Protein AF-A0A398CMF8-F1 (afdb_monomer_lite)

InterPro domains:
  IPR002491 ABC transporter periplasmic binding domain [PF01497] (120-293)
  IPR002491 ABC transporter periplasmic binding domain [PS50983] (119-311)
  IPR009057 Homedomain-like superfamily [SSF46689] (14-64)
  IPR009057 Homedomain-like superfamily [SSF46689] (66-117)
  IPR018060 AraC-like, DNA binding HTH domain [PF12833] (36-114)
  IPR018060 AraC-like, DNA binding HTH domain [PS01124] (17-115)
  IPR018060 AraC-like, DNA binding HTH domain [SM00342] (30-113)
  IPR018062 HTH domain AraC-type, conserved site [PS00041] (67-109)
  IPR020449 Transcription regulator HTH, AraC- type, HTH domain [PR00032] (82-97)
  IPR020449 Transcription regulator HTH, AraC- type, HTH domain [PR00032] (97-113)

Radius of gyration: 26.06 Å; chains: 1; bounding box: 59×46×77 Å

pLDDT: mean 82.71, std 15.29, range [27.66, 97.62]

Sequence (311 aa):
MSMTSRMGELARMEAIEEARVYIAEHYDEAITIDLLADKARLSPKYFGELFKKRFGQSAMDYITEVRIRHAKRYLRETDELLRDIARKVGYSDEFYFSRKFKKEVGFAPSAYLRNSKHRIAVLSPSSIGYLLALGIVPVAAPLDAKWTAYYYHSYASRIPFHLKPGDGDFSEDTETLLKSRPDIVVSHERPSDSGLPDALERSALPLFVPAEQDNWIGKLRRIASFLDKEERCEAWIGAYRHKADLARRDVERLTGKETFVALRLWGNTFHLYCNQGIRDVVYRDLGLNPAYSPPKPTSTTSRPTLLRSTG

Secondary structure (DSSP, 8-state):
--HHHHHHHHHHHHHHHHHHHHHHHHTTS---HHHHHHHTTS-HHHHHHHHHHHHSS-HHHHHHHHHHHHHHHHHHH----HHHHHHHTT-S-HHHHHHHHHHHHSS-HHHHHHHTT--EEESSHHHHHHHHHTT---SEEE--TTTSHHHHHHHTTT-SEEEPP-SS--TTTHHHHHHT--SEEEESS-GGGTT--HHHHHHSEEEE--SSSS-HHHHHHHHHHHTT-HHHHHHHHHHHHHHHHHHHHHHHHHHTT-EE--EEEETTEEEE---HHIIIIIIIIS-PEESS-PPP--S-S----------

Organism: NCBI:txid2315694

Structure (mmCIF, N/CA/C/O backbone):
data_AF-A0A398CMF8-F1
#
_entry.id   AF-A0A398CMF8-F1
#
loop_
_atom_site.group_PDB
_atom_site.id
_atom_site.type_symbol
_atom_site.label_atom_id
_atom_site.label_alt_id
_atom_site.label_comp_id
_atom_site.label_asym_id
_atom_site.label_entity_id
_atom_site.label_seq_id
_atom_site.pdbx_PDB_ins_code
_atom_site.Cartn_x
_atom_site.Cartn_y
_atom_site.Cartn_z
_atom_site.occupancy
_atom_site.B_iso_or_equiv
_atom_site.auth_seq_id
_atom_site.auth_comp_id
_atom_site.auth_asym_id
_atom_site.auth_atom_id
_atom_site.pdbx_PDB_model_num
ATOM 1 N N . MET A 1 1 ? -9.360 28.456 -37.921 1.00 55.59 1 MET A N 1
ATOM 2 C CA . MET A 1 1 ? -8.460 27.362 -38.364 1.00 55.59 1 MET A CA 1
ATOM 3 C C . MET A 1 1 ? -9.109 26.664 -39.550 1.00 55.59 1 MET A C 1
ATOM 5 O O . MET A 1 1 ? -10.287 26.349 -39.445 1.00 55.59 1 MET A O 1
ATOM 9 N N . SER A 1 2 ? -8.405 26.487 -40.676 1.00 69.69 2 SER A N 1
ATOM 10 C CA . SER A 1 2 ? -8.984 25.836 -41.866 1.00 69.69 2 SER A CA 1
ATOM 11 C C . SER A 1 2 ? -9.167 24.327 -41.645 1.00 69.69 2 SER A C 1
ATOM 13 O O . SER A 1 2 ? -8.449 23.717 -40.851 1.00 69.69 2 SER A O 1
ATOM 15 N N . MET A 1 3 ? -10.123 23.716 -42.348 1.00 70.31 3 MET A N 1
ATOM 16 C CA . MET A 1 3 ? -10.446 22.283 -42.251 1.00 70.31 3 MET A CA 1
ATOM 17 C C . MET A 1 3 ? -9.225 21.390 -42.549 1.00 70.31 3 MET A C 1
ATOM 19 O O . MET A 1 3 ? -8.987 20.404 -41.854 1.00 70.31 3 MET A O 1
ATOM 23 N N . THR A 1 4 ? -8.372 21.821 -43.482 1.00 70.50 4 THR A N 1
ATOM 24 C CA . THR A 1 4 ? -7.089 21.190 -43.831 1.00 70.50 4 THR A CA 1
ATOM 25 C C . THR A 1 4 ? -6.088 21.212 -42.671 1.00 70.50 4 THR A C 1
ATOM 27 O O . THR A 1 4 ? -5.391 20.228 -42.432 1.00 70.50 4 THR A O 1
ATOM 30 N N . SER A 1 5 ? -6.048 22.303 -41.895 1.00 76.12 5 SER A N 1
ATOM 31 C CA . SER A 1 5 ? -5.188 22.413 -40.707 1.00 76.12 5 SER A CA 1
ATOM 32 C C . SER A 1 5 ? -5.621 21.460 -39.592 1.00 76.12 5 SER A C 1
ATOM 34 O O . SER A 1 5 ? -4.769 20.930 -38.887 1.00 76.12 5 SER A O 1
ATOM 36 N N . ARG A 1 6 ? -6.932 21.238 -39.435 1.00 78.31 6 ARG A N 1
ATOM 37 C CA . ARG A 1 6 ? -7.484 20.349 -38.403 1.00 78.31 6 ARG A CA 1
ATOM 38 C C . ARG A 1 6 ? -7.258 18.874 -38.750 1.00 78.31 6 ARG A C 1
ATOM 40 O O . ARG A 1 6 ? -6.864 18.107 -37.881 1.00 78.31 6 ARG A O 1
ATOM 47 N N . MET A 1 7 ? -7.424 18.493 -40.019 1.00 77.88 7 MET A N 1
ATOM 48 C CA . MET A 1 7 ? -7.132 17.130 -40.492 1.00 77.88 7 MET A CA 1
ATOM 49 C C . MET A 1 7 ? -5.647 16.768 -40.355 1.00 77.88 7 MET A C 1
ATOM 51 O O . MET A 1 7 ? -5.323 15.667 -39.921 1.00 77.88 7 MET A O 1
ATOM 55 N N . GLY A 1 8 ? -4.744 17.706 -40.661 1.00 82.31 8 GLY A N 1
ATOM 56 C CA . GLY A 1 8 ? -3.306 17.496 -40.479 1.00 82.31 8 GLY A CA 1
ATOM 57 C C . GLY A 1 8 ? -2.886 17.348 -39.013 1.00 82.31 8 GLY A C 1
ATOM 58 O O . GLY A 1 8 ? -1.936 16.631 -38.721 1.00 82.31 8 GLY A O 1
ATOM 59 N N . GLU A 1 9 ? -3.586 17.999 -38.080 1.00 84.56 9 GLU A N 1
ATOM 60 C CA . GLU A 1 9 ? -3.330 17.858 -36.642 1.00 84.56 9 GLU A CA 1
ATOM 61 C C . GLU A 1 9 ? -3.834 16.513 -36.098 1.00 84.56 9 GLU A C 1
ATOM 63 O O . GLU A 1 9 ? -3.093 15.837 -35.388 1.00 84.56 9 GLU A O 1
ATOM 68 N N . LEU A 1 10 ? -5.035 16.079 -36.500 1.00 84.38 10 LEU A N 1
ATOM 69 C CA . LEU A 1 10 ? -5.582 14.763 -36.142 1.00 84.38 10 LEU A CA 1
ATOM 70 C C . LEU A 1 10 ? -4.687 13.610 -36.617 1.00 84.38 10 LEU A C 1
ATOM 72 O O . LEU A 1 10 ? -4.335 12.757 -35.808 1.00 84.38 10 LEU A O 1
ATOM 76 N N . ALA A 1 11 ? -4.245 13.628 -37.878 1.00 86.81 11 ALA A N 1
ATOM 77 C CA . ALA A 1 11 ? -3.369 12.585 -38.422 1.00 86.81 11 ALA A CA 1
ATOM 78 C C . ALA A 1 11 ? -2.033 12.479 -37.661 1.00 86.81 11 ALA A C 1
ATOM 80 O O . ALA A 1 11 ? -1.504 11.392 -37.446 1.00 86.81 11 ALA A O 1
ATOM 81 N N . ARG A 1 12 ? -1.487 13.612 -37.197 1.00 88.75 12 ARG A N 1
ATOM 82 C CA . ARG A 1 12 ? -0.266 13.626 -36.375 1.00 88.75 12 ARG A CA 1
ATOM 83 C C . ARG A 1 12 ? -0.510 13.066 -34.977 1.00 88.75 12 ARG A C 1
ATOM 85 O O . ARG A 1 12 ? 0.374 12.420 -34.429 1.00 88.75 12 ARG A O 1
ATOM 92 N N . MET A 1 13 ? -1.676 13.326 -34.386 1.00 89.69 13 MET A N 1
ATOM 93 C CA . MET A 1 13 ? -2.038 12.752 -33.087 1.00 89.69 13 MET A CA 1
ATOM 94 C C . MET A 1 13 ? -2.205 11.234 -33.172 1.00 89.69 13 MET A C 1
ATOM 96 O O . MET A 1 13 ? -1.742 10.534 -32.276 1.00 89.69 13 MET A O 1
ATOM 100 N N . GLU A 1 14 ? -2.809 10.741 -34.252 1.00 91.31 14 GLU A N 1
ATOM 101 C CA . GLU A 1 14 ? -2.962 9.310 -34.524 1.00 91.31 14 GLU A CA 1
ATOM 102 C C . GLU A 1 14 ? -1.599 8.623 -34.683 1.00 91.31 14 GLU A C 1
ATOM 104 O O . GLU A 1 14 ? -1.314 7.672 -33.962 1.00 91.31 14 GLU A O 1
ATOM 109 N N . ALA A 1 15 ? -0.687 9.196 -35.477 1.00 91.75 15 ALA A N 1
ATOM 110 C CA . ALA A 1 15 ? 0.676 8.679 -35.635 1.00 91.75 15 ALA A CA 1
ATOM 111 C C . ALA A 1 15 ? 1.467 8.598 -34.308 1.00 91.75 15 ALA A C 1
ATOM 113 O O . ALA A 1 15 ? 2.269 7.688 -34.093 1.00 91.75 15 ALA A O 1
ATOM 114 N N . ILE A 1 16 ? 1.248 9.544 -33.388 1.00 94.56 16 ILE A N 1
ATOM 115 C CA . ILE A 1 16 ? 1.868 9.527 -32.051 1.00 94.56 16 ILE A CA 1
ATOM 116 C C . ILE A 1 16 ? 1.262 8.437 -31.156 1.00 94.56 16 ILE A C 1
ATOM 118 O O . ILE A 1 16 ? 1.974 7.839 -30.346 1.00 94.56 16 ILE A O 1
ATOM 122 N N . GLU A 1 17 ? -0.033 8.163 -31.293 1.00 92.25 17 GLU A N 1
ATOM 123 C CA . GLU A 1 17 ? -0.699 7.075 -30.576 1.00 92.25 17 GLU A CA 1
ATOM 124 C C . GLU A 1 17 ? -0.260 5.705 -31.120 1.00 92.25 17 GLU A C 1
ATOM 126 O O . GLU A 1 17 ? 0.056 4.813 -30.334 1.00 92.25 17 GLU A O 1
ATOM 131 N N . GLU A 1 18 ? -0.122 5.560 -32.440 1.00 92.12 18 GLU A N 1
ATOM 132 C CA . GLU A 1 18 ? 0.453 4.371 -33.083 1.00 92.12 18 GLU A CA 1
ATOM 133 C C . GLU A 1 18 ? 1.888 4.111 -32.618 1.00 92.12 18 GLU A C 1
ATOM 135 O O . GLU A 1 18 ? 2.243 2.977 -32.303 1.00 92.12 18 GLU A O 1
ATOM 140 N N . ALA A 1 19 ? 2.709 5.158 -32.483 1.00 94.44 19 ALA A N 1
ATOM 141 C CA . ALA A 1 19 ? 4.050 5.022 -31.919 1.00 94.44 19 ALA A CA 1
ATOM 142 C C . ALA A 1 19 ? 4.016 4.488 -30.474 1.00 94.44 19 ALA A C 1
ATOM 144 O O . ALA A 1 19 ? 4.855 3.671 -30.097 1.00 94.44 19 ALA A O 1
ATOM 145 N N . ARG A 1 20 ? 3.032 4.899 -29.661 1.00 92.50 20 ARG A N 1
ATOM 146 C CA . ARG A 1 20 ? 2.839 4.369 -28.302 1.00 92.50 20 ARG A CA 1
ATOM 147 C C . ARG A 1 20 ? 2.445 2.890 -28.316 1.00 92.50 20 ARG A C 1
ATOM 149 O O . ARG A 1 20 ? 2.952 2.129 -27.493 1.00 92.50 20 ARG A O 1
ATOM 156 N N . VAL A 1 21 ? 1.554 2.492 -29.226 1.00 92.50 21 VAL A N 1
ATOM 157 C CA . VAL A 1 21 ? 1.159 1.086 -29.422 1.00 92.50 21 VAL A CA 1
ATOM 158 C C . VAL A 1 21 ? 2.366 0.256 -29.851 1.00 92.50 21 VAL A C 1
ATOM 160 O O . VAL A 1 21 ? 2.658 -0.755 -29.220 1.00 92.50 21 VAL A O 1
ATOM 163 N N . TYR A 1 22 ? 3.142 0.746 -30.818 1.00 95.56 22 TYR A N 1
ATOM 164 C CA . TYR A 1 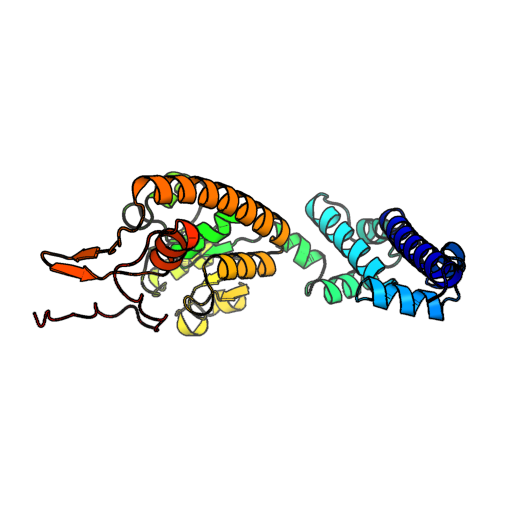22 ? 4.363 0.089 -31.271 1.00 95.56 22 TYR A CA 1
ATOM 165 C C . TYR A 1 22 ? 5.347 -0.149 -30.120 1.00 95.56 22 TYR A C 1
ATOM 167 O O . TYR A 1 22 ? 5.861 -1.256 -29.974 1.00 95.56 22 TYR A O 1
ATOM 175 N N . ILE A 1 23 ? 5.571 0.859 -29.265 1.00 94.56 23 ILE A N 1
ATOM 176 C CA . ILE A 1 23 ? 6.416 0.713 -28.071 1.00 94.56 23 ILE A CA 1
ATOM 177 C C . ILE A 1 23 ? 5.868 -0.371 -27.140 1.00 94.56 23 ILE A C 1
ATOM 179 O O . ILE A 1 23 ? 6.648 -1.148 -26.607 1.00 94.56 23 ILE A O 1
ATOM 183 N N . ALA A 1 24 ? 4.554 -0.428 -26.917 1.00 87.88 24 ALA A N 1
ATOM 184 C CA . ALA A 1 24 ? 3.957 -1.424 -26.030 1.00 87.88 24 ALA A CA 1
ATOM 185 C C . ALA A 1 24 ? 4.110 -2.863 -26.556 1.00 87.88 24 ALA A C 1
ATOM 187 O O . ALA A 1 24 ? 4.184 -3.790 -25.753 1.00 87.88 24 ALA A O 1
ATOM 188 N N . GLU A 1 25 ? 4.171 -3.042 -27.874 1.00 92.25 25 GLU A N 1
ATOM 189 C CA . GLU A 1 25 ? 4.309 -4.349 -28.525 1.00 92.25 25 GLU A CA 1
ATOM 190 C C . GLU A 1 25 ? 5.769 -4.788 -28.712 1.00 92.25 25 GLU A C 1
ATOM 192 O O . GLU A 1 25 ? 6.039 -5.981 -28.669 1.00 92.25 25 GLU A O 1
ATOM 197 N N . HIS A 1 26 ? 6.700 -3.839 -28.871 1.00 96.25 26 HIS A N 1
ATOM 198 C CA . HIS A 1 26 ? 8.101 -4.101 -29.243 1.00 96.25 26 HIS A CA 1
ATOM 199 C C . HIS A 1 26 ? 9.102 -3.539 -28.217 1.00 96.25 26 HIS A C 1
ATOM 201 O O . HIS A 1 26 ? 10.245 -3.217 -28.550 1.00 96.25 26 HIS A O 1
ATOM 207 N N . TYR A 1 27 ? 8.684 -3.332 -26.960 1.00 94.00 27 TYR A N 1
ATOM 208 C CA . TYR A 1 27 ? 9.523 -2.685 -25.937 1.00 94.00 27 TYR A CA 1
ATOM 209 C C . TYR A 1 27 ? 10.849 -3.419 -25.696 1.00 94.00 27 TYR A C 1
ATOM 211 O O . TYR A 1 27 ? 11.799 -2.812 -25.202 1.00 94.00 27 TYR A O 1
ATOM 219 N N . ASP A 1 28 ? 10.915 -4.711 -25.992 1.00 94.81 28 ASP A N 1
ATOM 220 C CA . ASP A 1 28 ? 12.075 -5.583 -25.850 1.00 94.81 28 ASP A CA 1
ATOM 221 C C . ASP A 1 28 ? 13.094 -5.444 -26.995 1.00 94.81 28 ASP A C 1
ATOM 223 O O . ASP A 1 28 ? 14.214 -5.941 -26.888 1.00 94.81 28 ASP A O 1
ATOM 227 N N . GLU A 1 29 ? 12.771 -4.686 -28.040 1.00 94.56 29 GLU A N 1
ATOM 228 C CA . GLU A 1 29 ? 13.656 -4.418 -29.172 1.00 94.56 29 GLU A CA 1
ATOM 229 C C . GLU A 1 29 ? 14.454 -3.114 -29.016 1.00 94.56 29 GLU A C 1
ATOM 231 O O . GLU A 1 29 ? 14.171 -2.261 -28.171 1.00 94.56 29 GLU A O 1
ATOM 236 N N . ALA A 1 30 ? 15.465 -2.914 -29.864 1.00 91.94 30 ALA A N 1
ATOM 237 C CA . ALA A 1 30 ? 16.239 -1.676 -29.920 1.00 91.94 30 ALA A CA 1
ATOM 238 C C . ALA A 1 30 ? 15.435 -0.531 -30.573 1.00 91.94 30 ALA A C 1
ATOM 240 O O . ALA A 1 30 ? 15.598 -0.230 -31.753 1.00 91.94 30 ALA A O 1
ATOM 241 N N . ILE A 1 31 ? 14.575 0.127 -29.791 1.00 94.06 31 ILE A N 1
ATOM 242 C CA . ILE A 1 31 ? 13.792 1.285 -30.245 1.00 94.06 31 ILE A CA 1
ATOM 243 C C . ILE A 1 31 ? 14.612 2.577 -30.118 1.00 94.06 31 ILE A C 1
ATOM 245 O O . ILE A 1 31 ? 15.108 2.911 -29.039 1.00 94.06 31 ILE A O 1
ATOM 249 N N . THR A 1 32 ? 14.698 3.340 -31.210 1.00 94.56 32 THR A N 1
ATOM 250 C CA . THR A 1 32 ? 15.297 4.683 -31.251 1.00 94.56 32 THR A CA 1
ATOM 251 C C . THR A 1 32 ? 14.247 5.752 -31.551 1.00 94.56 32 THR A C 1
ATOM 253 O O . THR A 1 32 ? 13.169 5.459 -32.069 1.00 94.56 32 THR A O 1
ATOM 256 N N . ILE A 1 33 ? 14.560 7.016 -31.244 1.00 94.38 33 ILE A N 1
ATOM 257 C CA . ILE A 1 33 ? 13.702 8.142 -31.642 1.00 94.38 33 ILE A CA 1
ATOM 258 C C . ILE A 1 33 ? 13.571 8.208 -33.165 1.00 94.38 33 ILE A C 1
ATOM 260 O O . ILE A 1 33 ? 12.470 8.455 -33.644 1.00 94.38 33 ILE A O 1
ATOM 264 N N . ASP A 1 34 ? 14.650 7.967 -33.913 1.00 96.00 34 ASP A N 1
ATOM 265 C CA . ASP A 1 34 ? 14.624 7.990 -35.379 1.00 96.00 34 ASP A CA 1
ATOM 266 C C . ASP A 1 34 ? 13.649 6.948 -35.938 1.00 96.00 34 ASP A C 1
ATOM 268 O O . ASP A 1 34 ? 12.798 7.286 -36.752 1.00 96.00 34 ASP A O 1
ATOM 272 N N . LEU A 1 35 ? 13.660 5.722 -35.398 1.00 95.69 35 LEU A N 1
ATOM 273 C CA . LEU A 1 35 ? 12.716 4.670 -35.787 1.00 95.69 35 LEU A CA 1
ATOM 274 C C . LEU A 1 35 ? 11.255 5.092 -35.571 1.00 95.69 35 LEU A C 1
ATOM 276 O O . LEU A 1 35 ? 10.394 4.861 -36.421 1.00 95.69 35 LEU A O 1
ATOM 280 N N . LEU A 1 36 ? 10.961 5.685 -34.413 1.00 96.38 36 LEU A N 1
ATOM 281 C CA . LEU A 1 36 ? 9.606 6.120 -34.079 1.00 96.38 36 LEU A CA 1
ATOM 282 C C . LEU A 1 36 ? 9.165 7.321 -34.923 1.00 96.38 36 LEU A C 1
ATOM 284 O O . LEU A 1 36 ? 8.013 7.389 -35.350 1.00 96.38 36 LEU A O 1
ATOM 288 N N . ALA A 1 37 ? 10.083 8.248 -35.185 1.00 95.69 37 ALA A N 1
ATOM 289 C CA . ALA A 1 37 ? 9.844 9.413 -36.019 1.00 95.69 37 ALA A CA 1
ATOM 290 C C . ALA A 1 37 ? 9.584 9.014 -37.478 1.00 95.69 37 ALA A C 1
ATOM 292 O O . ALA A 1 37 ? 8.619 9.498 -38.071 1.00 95.69 37 ALA A O 1
ATOM 293 N N . ASP A 1 38 ? 10.355 8.065 -38.011 1.00 95.62 38 ASP A N 1
ATOM 294 C CA . ASP A 1 38 ? 10.173 7.518 -39.356 1.00 95.62 38 ASP A CA 1
ATOM 295 C C . ASP A 1 38 ? 8.818 6.816 -39.498 1.00 95.62 38 ASP A C 1
ATOM 297 O O . ASP A 1 38 ? 8.081 7.076 -40.454 1.00 95.62 38 ASP A O 1
ATOM 301 N N . LYS A 1 39 ? 8.428 5.996 -38.510 1.00 92.25 39 LYS A N 1
ATOM 302 C CA . LYS A 1 39 ? 7.093 5.371 -38.464 1.00 92.25 39 LYS A CA 1
ATOM 303 C C . LYS A 1 39 ? 5.973 6.409 -38.443 1.00 92.25 39 LYS A C 1
ATOM 305 O O . LYS A 1 39 ? 4.977 6.243 -39.140 1.00 92.25 39 LYS A O 1
ATOM 310 N N . ALA A 1 40 ? 6.169 7.502 -37.710 1.00 92.56 40 ALA A N 1
ATOM 311 C CA . ALA A 1 40 ? 5.221 8.608 -37.649 1.00 92.56 40 ALA A CA 1
ATOM 312 C C . ALA A 1 40 ? 5.299 9.564 -38.858 1.00 92.56 40 ALA A C 1
ATOM 314 O O . ALA A 1 40 ? 4.488 10.486 -38.957 1.00 92.56 40 ALA A O 1
ATOM 315 N N . ARG A 1 41 ? 6.262 9.377 -39.776 1.00 93.81 41 ARG A N 1
ATOM 316 C CA . ARG A 1 41 ? 6.582 10.295 -40.887 1.00 93.81 41 ARG A CA 1
ATOM 317 C C . ARG A 1 41 ? 6.849 11.732 -40.420 1.00 93.81 41 ARG A C 1
ATOM 319 O O . ARG A 1 41 ? 6.444 12.699 -41.070 1.00 93.81 41 ARG A O 1
ATOM 326 N N . LEU A 1 42 ? 7.517 11.877 -39.279 1.00 94.00 42 LEU A N 1
ATOM 327 C CA . LEU A 1 42 ? 7.899 13.153 -38.675 1.00 94.00 42 LEU A CA 1
ATOM 328 C C . LEU A 1 42 ? 9.421 13.255 -38.577 1.00 94.00 42 LEU A C 1
ATOM 330 O O . LEU A 1 42 ? 10.126 12.254 -38.565 1.00 94.00 42 LEU A O 1
ATOM 334 N N . SER A 1 43 ? 9.943 14.474 -38.442 1.00 96.25 43 SER A N 1
ATOM 335 C CA . SER A 1 43 ? 11.347 14.629 -38.062 1.00 96.25 43 SER A CA 1
ATOM 336 C C . SER A 1 43 ? 11.559 14.206 -36.596 1.00 96.25 43 SER A C 1
ATOM 338 O O . SER A 1 43 ? 10.676 14.458 -35.768 1.00 96.25 43 SER A O 1
ATOM 340 N N . PRO A 1 44 ? 12.730 13.649 -36.226 1.00 96.44 44 PRO A N 1
ATOM 341 C CA . PRO A 1 44 ? 13.040 13.220 -34.855 1.00 96.44 44 PRO A CA 1
ATOM 342 C C . PRO A 1 44 ? 12.757 14.280 -33.785 1.00 96.44 44 PRO A C 1
ATOM 344 O O . PRO A 1 44 ? 12.142 14.004 -32.753 1.00 96.44 44 PRO A O 1
ATOM 347 N N . LYS A 1 45 ? 13.149 15.530 -34.064 1.00 96.00 45 LYS A N 1
ATOM 348 C CA . LYS A 1 45 ? 12.914 16.669 -33.168 1.00 96.00 45 LYS A CA 1
ATOM 349 C C . LYS A 1 45 ? 11.420 16.923 -32.964 1.00 96.00 45 LYS A C 1
ATOM 351 O O . LYS A 1 45 ? 10.969 17.045 -31.828 1.00 96.00 45 LYS A O 1
ATOM 356 N N . TYR A 1 46 ? 10.659 16.985 -34.056 1.00 95.06 46 TYR A N 1
ATOM 357 C CA . TYR A 1 46 ? 9.234 17.296 -33.993 1.00 95.06 46 TYR A CA 1
ATOM 358 C C . TYR A 1 46 ? 8.424 16.154 -33.371 1.00 95.06 46 TYR A C 1
ATOM 360 O O . TYR A 1 46 ? 7.530 16.406 -32.566 1.00 95.06 46 TYR A O 1
ATOM 368 N N . PHE A 1 47 ? 8.784 14.902 -33.667 1.00 96.81 47 PHE A N 1
ATOM 369 C CA . PHE A 1 47 ? 8.229 13.727 -33.001 1.00 96.81 47 PHE A CA 1
ATOM 370 C C . PHE A 1 47 ? 8.435 13.802 -31.485 1.00 96.81 47 PHE A C 1
ATOM 372 O O . PHE A 1 47 ? 7.472 13.686 -30.731 1.00 96.81 47 PHE A O 1
ATOM 379 N N . GLY A 1 48 ? 9.669 14.047 -31.029 1.00 95.62 48 GLY A N 1
ATOM 380 C CA . GLY A 1 48 ? 9.984 14.114 -29.602 1.00 95.62 48 GLY A CA 1
ATOM 381 C C . GLY A 1 48 ? 9.205 15.209 -28.867 1.00 95.62 48 GLY A C 1
ATOM 382 O O . GLY A 1 48 ? 8.664 14.964 -27.786 1.00 95.62 48 GLY A O 1
ATOM 383 N N . GLU A 1 49 ? 9.097 16.399 -29.465 1.00 95.50 49 GLU A N 1
ATOM 384 C CA . GLU A 1 49 ? 8.298 17.508 -28.928 1.00 95.50 49 GLU A CA 1
ATOM 385 C C . GLU A 1 49 ? 6.809 17.148 -28.845 1.00 95.50 49 GLU A C 1
ATOM 387 O O . GLU A 1 49 ? 6.172 17.374 -27.812 1.00 95.50 49 GLU A O 1
ATOM 392 N N . LEU A 1 50 ? 6.254 16.552 -29.904 1.00 95.12 50 LEU A N 1
ATOM 393 C CA . LEU A 1 50 ? 4.840 16.200 -29.969 1.00 95.12 50 LEU A CA 1
ATOM 394 C C . LEU A 1 50 ? 4.486 15.047 -29.020 1.00 95.12 50 LEU A C 1
ATOM 396 O O . LEU A 1 50 ? 3.485 15.131 -28.306 1.00 95.12 50 LEU A O 1
ATOM 400 N N . PHE A 1 51 ? 5.332 14.018 -28.946 1.00 95.88 51 PHE A N 1
ATOM 401 C CA . PHE A 1 51 ? 5.181 12.899 -28.016 1.00 95.88 51 PHE A CA 1
ATOM 402 C C . PHE A 1 51 ? 5.188 13.399 -26.567 1.00 95.88 51 PHE A C 1
ATOM 404 O O . PHE A 1 51 ? 4.274 13.100 -25.796 1.00 95.88 51 PHE A O 1
ATOM 411 N N . LYS A 1 52 ? 6.162 14.250 -26.210 1.00 94.50 52 LYS A N 1
ATOM 412 C CA . LYS A 1 52 ? 6.248 14.844 -24.869 1.00 94.50 52 LYS A CA 1
ATOM 413 C C . LYS A 1 52 ? 5.058 15.737 -24.550 1.00 94.50 52 LYS A C 1
ATOM 415 O O . LYS A 1 52 ? 4.528 15.662 -23.445 1.00 94.50 52 LYS A O 1
ATOM 420 N N . LYS A 1 53 ? 4.598 16.545 -25.508 1.00 92.94 53 LYS A N 1
ATOM 421 C CA . LYS A 1 53 ? 3.390 17.365 -25.347 1.00 92.94 53 LYS A CA 1
ATOM 422 C C . LYS A 1 53 ? 2.152 16.503 -25.077 1.00 92.94 53 LYS A C 1
ATOM 424 O O . LYS A 1 53 ? 1.297 16.901 -24.293 1.00 92.94 53 LYS A O 1
ATOM 429 N N . ARG A 1 54 ? 2.051 15.336 -25.719 1.00 90.50 54 ARG A N 1
ATOM 430 C CA . ARG A 1 54 ? 0.890 14.441 -25.634 1.00 90.50 54 ARG A CA 1
ATOM 431 C C . ARG A 1 54 ? 0.868 13.565 -24.378 1.00 90.50 54 ARG A C 1
ATOM 433 O O . ARG A 1 54 ? -0.219 13.338 -23.843 1.00 90.50 54 ARG A O 1
ATOM 440 N N . PHE A 1 55 ? 2.023 13.062 -23.940 1.00 85.50 55 PHE A N 1
ATOM 441 C CA . PHE A 1 55 ? 2.135 12.075 -22.854 1.00 85.50 55 PHE A CA 1
ATOM 442 C C . PHE A 1 55 ? 2.853 12.593 -21.601 1.00 85.50 55 PHE A C 1
ATOM 444 O O . PHE A 1 55 ? 2.990 11.859 -20.628 1.00 85.50 55 PHE A O 1
ATOM 451 N N . GLY A 1 56 ? 3.317 13.844 -21.602 1.00 89.88 56 GLY A N 1
ATOM 452 C CA . GLY A 1 56 ? 3.969 14.481 -20.453 1.00 89.88 56 GLY A CA 1
ATOM 453 C C . GLY A 1 56 ? 5.427 14.066 -20.222 1.00 89.88 56 GLY A C 1
ATOM 454 O O . GLY A 1 56 ? 6.088 14.639 -19.360 1.00 89.88 56 GLY A O 1
ATOM 455 N N . GLN A 1 57 ? 5.957 13.123 -21.005 1.00 90.06 57 GLN A N 1
ATOM 456 C CA . GLN A 1 57 ? 7.317 12.590 -20.878 1.00 90.06 57 GLN A CA 1
ATOM 457 C C . GLN A 1 57 ? 7.943 12.296 -22.244 1.00 90.06 57 GLN A C 1
ATOM 459 O O . GLN A 1 57 ? 7.238 12.201 -23.248 1.00 90.06 57 GLN A O 1
ATOM 464 N N . SER A 1 58 ? 9.273 12.184 -22.308 1.00 95.31 58 SER A N 1
ATOM 465 C CA . SER A 1 58 ? 9.941 11.858 -23.572 1.00 95.31 58 SER A CA 1
ATOM 466 C C . SER A 1 58 ? 9.619 10.426 -24.019 1.00 95.31 58 SER A C 1
ATOM 468 O O . SER A 1 58 ? 9.288 9.570 -23.200 1.00 95.31 58 SER A O 1
ATOM 470 N N . ALA A 1 59 ? 9.754 10.139 -25.317 1.00 93.50 59 ALA A N 1
ATOM 471 C CA . ALA A 1 59 ? 9.552 8.784 -25.836 1.00 93.50 59 ALA A CA 1
ATOM 472 C C . ALA A 1 59 ? 10.518 7.764 -25.203 1.00 93.50 59 ALA A C 1
ATOM 474 O O . ALA A 1 59 ? 10.118 6.645 -24.898 1.00 93.50 59 ALA A O 1
ATOM 475 N N . MET A 1 60 ? 11.766 8.162 -24.932 1.00 94.38 60 MET A N 1
ATOM 476 C CA . MET A 1 60 ? 12.758 7.285 -24.295 1.00 94.38 60 MET A CA 1
ATOM 477 C C . MET A 1 60 ? 12.451 7.015 -22.818 1.00 94.38 60 MET A C 1
ATOM 479 O O . MET A 1 60 ? 12.685 5.903 -22.334 1.00 94.38 60 MET A O 1
ATOM 483 N N . ASP A 1 61 ? 11.900 8.003 -22.107 1.00 89.69 61 ASP A N 1
ATOM 484 C CA . ASP A 1 61 ? 11.416 7.808 -20.737 1.00 89.69 61 ASP A CA 1
ATOM 485 C C . ASP A 1 61 ? 10.187 6.890 -20.729 1.00 89.69 61 ASP A C 1
ATOM 487 O O . ASP A 1 61 ? 10.130 5.961 -19.930 1.00 89.69 61 ASP A O 1
ATOM 491 N N . TYR A 1 62 ? 9.276 7.046 -21.696 1.00 90.44 62 TYR A N 1
ATOM 492 C CA . TYR A 1 62 ? 8.121 6.160 -21.852 1.00 90.44 62 TYR A CA 1
ATOM 493 C C . TYR A 1 62 ? 8.529 4.706 -22.146 1.00 90.44 62 TYR A C 1
ATOM 495 O O . TYR A 1 62 ? 8.030 3.780 -21.509 1.00 90.44 62 TYR A O 1
ATOM 503 N N . ILE A 1 63 ? 9.483 4.482 -23.062 1.00 95.31 63 ILE A N 1
ATOM 504 C CA . ILE A 1 63 ? 10.047 3.144 -23.324 1.00 95.31 63 ILE A CA 1
ATOM 505 C C . ILE A 1 63 ? 10.661 2.571 -22.045 1.00 95.31 63 ILE A C 1
ATOM 507 O O . ILE A 1 63 ? 10.428 1.410 -21.707 1.00 95.31 63 ILE A O 1
ATOM 511 N N . THR A 1 64 ? 11.429 3.386 -21.312 1.00 90.88 64 THR A N 1
ATOM 512 C CA . THR A 1 64 ? 11.996 2.983 -20.020 1.00 90.88 64 THR A CA 1
ATOM 513 C C . THR A 1 64 ? 10.889 2.534 -19.069 1.00 90.88 64 THR A C 1
ATOM 515 O O . THR A 1 64 ? 10.989 1.449 -18.501 1.00 90.88 64 THR A O 1
ATOM 518 N N . GLU A 1 65 ? 9.833 3.329 -18.911 1.00 87.25 65 GLU A N 1
ATOM 519 C CA . GLU A 1 65 ? 8.713 3.040 -18.018 1.00 87.25 65 GLU A CA 1
ATOM 520 C C . GLU A 1 65 ? 8.051 1.696 -18.358 1.00 87.25 65 GLU A C 1
ATOM 522 O O . GLU A 1 65 ? 7.864 0.855 -17.475 1.00 87.25 65 GLU A O 1
ATOM 527 N N . VAL A 1 66 ? 7.764 1.456 -19.644 1.00 86.38 66 VAL A N 1
ATOM 528 C CA . VAL A 1 66 ? 7.185 0.192 -20.126 1.00 86.38 66 VAL A CA 1
ATOM 529 C C . VAL A 1 66 ? 8.113 -0.981 -19.800 1.00 86.38 66 VAL A C 1
ATOM 531 O O . VAL A 1 66 ? 7.685 -1.945 -19.163 1.00 86.38 66 VAL A O 1
ATOM 534 N N . ARG A 1 67 ? 9.405 -0.885 -20.134 1.00 96.12 67 ARG A N 1
ATOM 535 C CA . ARG A 1 67 ? 10.388 -1.944 -19.846 1.00 96.12 67 ARG A CA 1
ATOM 536 C C . ARG A 1 67 ? 10.503 -2.247 -18.355 1.00 96.12 67 ARG A C 1
ATOM 538 O O . ARG A 1 67 ? 10.531 -3.412 -17.965 1.00 96.12 67 ARG A O 1
ATOM 545 N N . ILE A 1 68 ? 10.547 -1.217 -17.507 1.00 88.25 68 ILE A N 1
ATOM 546 C CA . ILE A 1 68 ? 10.606 -1.380 -16.048 1.00 88.25 68 ILE A CA 1
ATOM 547 C C . ILE A 1 68 ? 9.330 -2.039 -15.520 1.00 88.25 68 ILE A C 1
ATOM 549 O O . ILE A 1 68 ? 9.415 -2.923 -14.667 1.00 88.25 68 ILE A O 1
ATOM 553 N N . ARG A 1 69 ? 8.156 -1.680 -16.048 1.00 82.62 69 ARG A N 1
ATOM 554 C CA . ARG A 1 69 ? 6.878 -2.308 -15.685 1.00 82.62 69 ARG A CA 1
ATOM 555 C C . ARG A 1 69 ? 6.872 -3.807 -15.995 1.00 82.62 69 ARG A C 1
ATOM 557 O O . ARG A 1 69 ? 6.525 -4.607 -15.126 1.00 82.62 69 ARG A O 1
ATOM 564 N N . HIS A 1 70 ? 7.320 -4.199 -17.188 1.00 85.75 70 HIS A N 1
ATOM 565 C CA . HIS A 1 70 ? 7.466 -5.611 -17.554 1.00 85.75 70 HIS A CA 1
ATOM 566 C C . HIS A 1 70 ? 8.529 -6.319 -16.708 1.00 85.75 70 HIS A C 1
ATOM 568 O O . HIS A 1 70 ? 8.303 -7.439 -16.254 1.00 85.75 70 HIS A O 1
ATOM 574 N N . ALA A 1 71 ? 9.646 -5.656 -16.409 1.00 87.88 71 ALA A N 1
ATOM 575 C CA . ALA A 1 71 ? 10.686 -6.226 -15.563 1.00 87.88 71 ALA A CA 1
ATOM 576 C C . ALA A 1 71 ? 10.190 -6.493 -14.135 1.00 87.88 71 ALA A C 1
ATOM 578 O O . ALA A 1 71 ? 10.423 -7.575 -13.606 1.00 87.88 71 ALA A O 1
ATOM 579 N N . LYS A 1 72 ? 9.452 -5.550 -13.528 1.00 78.44 72 LYS A N 1
ATOM 580 C CA . LYS A 1 72 ? 8.784 -5.746 -12.230 1.00 78.44 72 LYS A CA 1
ATOM 581 C C . LYS A 1 72 ? 7.879 -6.982 -12.254 1.00 78.44 72 LYS A C 1
ATOM 583 O O . LYS A 1 72 ? 7.883 -7.758 -11.303 1.00 78.44 72 LYS A O 1
ATOM 588 N N . ARG A 1 73 ? 7.123 -7.1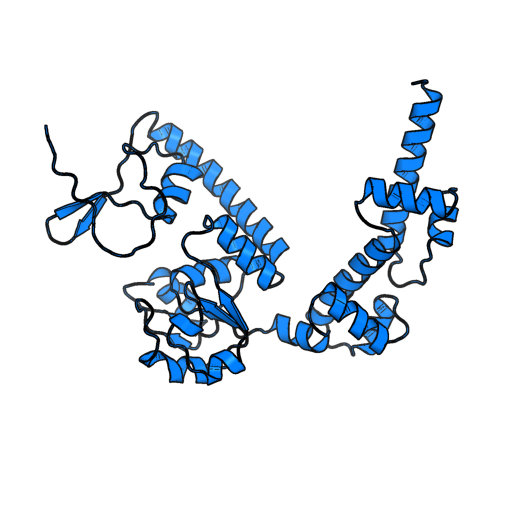82 -13.339 1.00 79.25 73 ARG A N 1
ATOM 589 C CA . ARG A 1 73 ? 6.271 -8.364 -13.529 1.00 79.25 73 ARG A CA 1
ATOM 590 C C . ARG A 1 73 ? 7.093 -9.656 -13.559 1.00 79.25 73 ARG A C 1
ATOM 592 O O . ARG A 1 73 ? 6.850 -10.521 -12.727 1.00 79.25 73 ARG A O 1
ATOM 599 N N . TYR A 1 74 ? 8.099 -9.753 -14.432 1.00 85.06 74 TYR A N 1
ATOM 600 C CA . TYR A 1 74 ? 8.939 -10.955 -14.546 1.00 85.06 74 TYR A CA 1
ATOM 601 C C . TYR A 1 74 ? 9.677 -11.285 -13.250 1.00 85.06 74 TYR A C 1
ATOM 603 O O . TYR A 1 74 ? 9.706 -12.443 -12.849 1.00 85.06 74 TYR A O 1
ATOM 611 N N . LEU A 1 75 ? 10.187 -10.269 -12.548 1.00 79.75 75 LEU A N 1
ATOM 612 C CA . LEU A 1 75 ? 10.801 -10.450 -11.233 1.00 79.75 75 LEU A CA 1
ATOM 613 C C . LEU A 1 75 ? 9.810 -11.044 -10.215 1.00 79.75 75 LEU A C 1
ATOM 615 O O . LEU A 1 75 ? 10.217 -11.786 -9.340 1.00 79.75 75 LEU A O 1
ATOM 619 N N . ARG A 1 76 ? 8.510 -10.738 -10.278 1.00 71.56 76 ARG A N 1
ATOM 620 C CA . ARG A 1 76 ? 7.532 -11.268 -9.306 1.00 71.56 76 ARG A CA 1
ATOM 621 C C . ARG A 1 76 ? 6.980 -12.641 -9.670 1.00 71.56 76 ARG A C 1
ATOM 623 O O . ARG A 1 76 ? 6.594 -13.385 -8.775 1.00 71.56 76 ARG A O 1
ATOM 630 N N . GLU A 1 77 ? 6.866 -12.925 -10.960 1.00 76.88 77 GLU A N 1
ATOM 631 C CA . GLU A 1 77 ? 6.118 -14.079 -11.475 1.00 76.88 77 GLU A CA 1
ATOM 632 C C . GLU A 1 77 ? 7.017 -15.247 -11.890 1.00 76.88 77 GLU A C 1
ATOM 634 O O . GLU A 1 77 ? 6.515 -16.337 -12.150 1.00 76.88 77 GLU A O 1
ATOM 639 N N . THR A 1 78 ? 8.334 -15.036 -11.957 1.00 75.69 78 THR A N 1
ATOM 640 C CA . THR A 1 78 ? 9.295 -16.041 -12.421 1.00 75.69 78 THR A CA 1
ATOM 641 C C . THR A 1 78 ? 10.511 -16.114 -11.501 1.00 75.69 78 THR A C 1
ATOM 643 O O . THR A 1 78 ? 10.857 -15.133 -10.845 1.00 75.69 78 THR A O 1
ATOM 646 N N . ASP A 1 79 ? 11.200 -17.256 -11.513 1.00 78.19 79 ASP A N 1
ATOM 647 C CA . ASP A 1 79 ? 12.510 -17.444 -10.872 1.00 78.19 79 ASP A CA 1
ATOM 648 C C . ASP A 1 79 ? 13.668 -17.272 -11.881 1.00 78.19 79 ASP A C 1
ATOM 650 O O . ASP A 1 79 ? 14.743 -17.858 -11.738 1.00 78.19 79 ASP A O 1
ATOM 654 N N . GLU A 1 80 ? 13.447 -16.499 -12.951 1.00 86.88 80 GLU A N 1
ATOM 655 C CA . GLU A 1 80 ? 14.449 -16.272 -13.993 1.00 86.88 80 GLU A CA 1
ATOM 656 C C . GLU A 1 80 ? 15.641 -15.457 -13.484 1.00 86.88 80 GLU A C 1
ATOM 658 O O . GLU A 1 80 ? 15.526 -14.576 -12.626 1.00 86.88 80 GLU A O 1
ATOM 663 N N . LEU A 1 81 ? 16.816 -15.720 -14.061 1.00 90.12 81 LEU A N 1
ATOM 664 C CA . LEU A 1 81 ? 18.015 -14.959 -13.738 1.00 90.12 81 LEU A CA 1
ATOM 665 C C . LEU A 1 81 ? 17.854 -13.505 -14.193 1.00 90.12 81 LEU A C 1
ATOM 667 O O . LEU A 1 81 ? 17.301 -13.217 -15.256 1.00 90.12 81 LEU A O 1
ATOM 671 N N . LEU A 1 82 ? 18.423 -12.574 -13.422 1.00 89.88 82 LEU A N 1
ATOM 672 C CA . LEU A 1 82 ? 18.344 -11.137 -13.708 1.00 89.88 82 LEU A CA 1
ATOM 673 C C . LEU A 1 82 ? 18.814 -10.789 -15.131 1.00 89.88 82 LEU A C 1
ATOM 675 O O . LEU A 1 82 ? 18.214 -9.943 -15.792 1.00 89.88 82 LEU A O 1
ATOM 679 N N . ARG A 1 83 ? 19.851 -11.482 -15.612 1.00 95.06 83 ARG A N 1
ATOM 680 C CA . ARG A 1 83 ? 20.380 -11.381 -16.977 1.00 95.06 83 ARG A CA 1
ATOM 681 C C . ARG A 1 83 ? 19.359 -11.717 -18.061 1.00 95.06 83 ARG A C 1
ATOM 683 O O . ARG A 1 83 ? 19.396 -11.145 -19.149 1.00 95.06 83 ARG A O 1
ATOM 690 N N . ASP A 1 84 ? 18.487 -12.681 -17.797 1.00 95.69 84 ASP A N 1
ATOM 691 C CA . ASP A 1 84 ? 17.489 -13.153 -18.756 1.00 95.69 84 ASP A CA 1
ATOM 692 C C . ASP A 1 84 ? 16.300 -12.192 -18.781 1.00 95.69 84 ASP A C 1
ATOM 694 O O . ASP A 1 84 ? 15.860 -11.785 -19.856 1.00 95.69 84 ASP A O 1
ATOM 698 N N . ILE A 1 85 ? 15.895 -11.697 -17.608 1.00 94.38 85 ILE A N 1
ATOM 699 C CA . ILE A 1 85 ? 14.901 -10.624 -17.478 1.00 94.38 85 ILE A CA 1
ATOM 700 C C . ILE A 1 85 ? 15.377 -9.350 -18.185 1.00 94.38 85 ILE A C 1
ATOM 702 O O . ILE A 1 85 ? 14.606 -8.751 -18.932 1.00 94.38 85 ILE A O 1
ATOM 706 N N . ALA A 1 86 ? 16.642 -8.950 -18.003 1.00 96.25 86 ALA A N 1
ATOM 707 C CA . ALA A 1 86 ? 17.219 -7.787 -18.677 1.00 96.25 86 ALA A CA 1
ATOM 708 C C . ALA A 1 86 ? 17.079 -7.899 -20.204 1.00 96.25 86 ALA A C 1
ATOM 710 O O . ALA A 1 86 ? 16.591 -6.968 -20.846 1.00 96.25 86 ALA A O 1
ATOM 711 N N . ARG A 1 87 ? 17.410 -9.066 -20.771 1.00 96.31 87 ARG A N 1
ATOM 712 C CA . ARG A 1 87 ? 17.276 -9.331 -22.210 1.00 96.31 87 ARG A CA 1
ATOM 713 C C . ARG A 1 87 ? 15.818 -9.311 -22.671 1.00 96.31 87 ARG A C 1
ATOM 715 O O . ARG A 1 87 ? 15.520 -8.650 -23.657 1.00 96.31 87 ARG A O 1
ATOM 722 N N . LYS A 1 88 ? 14.904 -9.936 -21.921 1.00 95.50 88 LYS A N 1
ATOM 723 C CA . LYS A 1 88 ? 13.454 -9.946 -22.210 1.00 95.50 88 LYS A CA 1
ATOM 724 C C . LYS A 1 88 ? 12.782 -8.577 -22.161 1.00 95.50 88 LYS A C 1
ATOM 726 O O . LYS A 1 88 ? 11.671 -8.427 -22.657 1.00 95.50 88 LYS A O 1
ATOM 731 N N . VAL A 1 89 ? 13.402 -7.597 -21.509 1.00 96.12 89 VAL A N 1
ATOM 732 C CA . VAL A 1 89 ? 12.907 -6.214 -21.466 1.00 96.12 89 VAL A CA 1
ATOM 733 C C . VAL A 1 89 ? 13.781 -5.254 -22.274 1.00 96.12 89 VAL A C 1
ATOM 735 O O . VAL A 1 89 ? 13.721 -4.045 -22.067 1.00 96.12 89 VAL A O 1
ATOM 738 N N . GLY A 1 90 ? 14.590 -5.777 -23.199 1.00 95.69 90 GLY A N 1
ATOM 739 C CA . GLY A 1 90 ? 15.319 -4.987 -24.192 1.00 95.69 90 GLY A CA 1
ATOM 740 C C . GLY A 1 90 ? 16.600 -4.319 -23.698 1.00 95.69 90 GLY A C 1
ATOM 741 O O . GLY A 1 90 ? 17.040 -3.319 -24.274 1.00 95.69 90 GLY A O 1
ATOM 742 N N . TYR A 1 91 ? 17.212 -4.845 -22.635 1.00 95.75 91 TYR A N 1
ATOM 743 C CA . TYR A 1 91 ? 18.546 -4.454 -22.181 1.00 95.75 91 TYR A CA 1
ATOM 744 C C . TYR A 1 91 ? 19.557 -5.574 -22.446 1.00 95.75 91 TYR A C 1
ATOM 746 O O . TYR A 1 91 ? 19.405 -6.702 -21.984 1.00 95.75 91 TYR A O 1
ATOM 754 N N . SER A 1 92 ? 20.633 -5.245 -23.158 1.00 92.06 92 SER A N 1
ATOM 755 C CA . SER A 1 92 ? 21.731 -6.177 -23.444 1.00 92.06 92 SER A CA 1
ATOM 756 C C . SER A 1 92 ? 22.679 -6.378 -22.256 1.00 92.06 92 SER A C 1
ATOM 758 O O . SER A 1 92 ? 23.270 -7.446 -22.120 1.00 92.06 92 SER A O 1
ATOM 760 N N . ASP A 1 93 ? 22.808 -5.369 -21.390 1.00 94.12 93 ASP A N 1
ATOM 761 C CA . ASP A 1 93 ? 23.689 -5.359 -20.218 1.00 94.12 93 ASP A CA 1
ATOM 762 C C . ASP A 1 93 ? 22.859 -5.383 -18.921 1.00 94.12 93 ASP A C 1
ATOM 764 O O . ASP A 1 93 ? 22.099 -4.454 -18.620 1.00 94.12 93 ASP A O 1
ATOM 768 N N . GLU A 1 94 ? 23.029 -6.444 -18.129 1.00 94.88 94 GLU A N 1
ATOM 769 C CA . GLU A 1 94 ? 22.332 -6.638 -16.853 1.00 94.88 94 GLU A CA 1
ATOM 770 C C . GLU A 1 94 ? 22.724 -5.615 -15.775 1.00 94.88 94 GLU A C 1
ATOM 772 O O . GLU A 1 94 ? 21.892 -5.226 -14.951 1.00 94.88 94 GLU A O 1
ATOM 777 N N . PHE A 1 95 ? 23.968 -5.133 -15.777 1.00 94.81 95 PHE A N 1
ATOM 778 C CA . PHE A 1 95 ? 24.450 -4.126 -14.837 1.00 94.81 95 PHE A CA 1
ATOM 779 C C . PHE A 1 95 ? 23.892 -2.754 -15.193 1.00 94.81 95 PHE A C 1
ATOM 781 O O . PHE A 1 95 ? 23.501 -1.996 -14.299 1.00 94.81 95 PHE A O 1
ATOM 788 N N . TYR A 1 96 ? 23.820 -2.431 -16.488 1.00 95.44 96 TYR A N 1
ATOM 789 C CA . TYR A 1 96 ? 23.131 -1.231 -16.956 1.00 95.44 96 TYR A CA 1
ATOM 790 C C . TYR A 1 96 ? 21.648 -1.278 -16.590 1.00 95.44 96 TYR A C 1
ATOM 792 O O . TYR A 1 96 ? 21.148 -0.334 -15.973 1.00 95.44 96 TYR A O 1
ATOM 800 N N . PHE A 1 97 ? 20.976 -2.395 -16.880 1.00 96.56 97 PHE A N 1
ATOM 801 C CA . PHE A 1 97 ? 19.591 -2.617 -16.479 1.00 96.56 97 PHE A CA 1
ATOM 802 C C . PHE A 1 97 ? 19.409 -2.451 -14.968 1.00 96.56 97 PHE A C 1
ATOM 804 O O . PHE A 1 97 ? 18.534 -1.707 -14.545 1.00 96.56 97 PHE A O 1
ATOM 811 N N . SER A 1 98 ? 20.265 -3.057 -14.145 1.00 91.81 98 SER A N 1
ATOM 812 C CA . SER A 1 98 ? 20.190 -2.956 -12.684 1.00 91.81 98 SER A CA 1
ATOM 813 C C . SER A 1 98 ? 20.316 -1.512 -12.183 1.00 91.81 98 SER A C 1
ATOM 815 O O . SER A 1 98 ? 19.518 -1.072 -11.350 1.00 91.81 98 SER A O 1
ATOM 817 N N . ARG A 1 99 ? 21.260 -0.727 -12.727 1.00 93.44 99 ARG A N 1
ATOM 818 C CA . ARG A 1 99 ? 21.400 0.707 -12.405 1.00 93.44 99 ARG A CA 1
ATOM 819 C C . ARG A 1 99 ? 20.178 1.511 -12.843 1.00 93.44 99 ARG A C 1
ATOM 821 O O . ARG A 1 99 ? 19.702 2.349 -12.078 1.00 93.44 99 ARG A O 1
ATOM 828 N N . LYS A 1 100 ? 19.671 1.256 -14.052 1.00 91.62 100 LYS A N 1
ATOM 829 C CA . LYS A 1 100 ? 18.492 1.933 -14.600 1.00 91.62 100 LYS A CA 1
ATOM 830 C C . LYS A 1 100 ? 17.247 1.591 -13.782 1.00 91.62 100 LYS A C 1
ATOM 832 O O . LYS A 1 100 ? 16.585 2.498 -13.302 1.00 91.62 100 LYS A O 1
ATOM 837 N N . PHE A 1 101 ? 17.007 0.314 -13.497 1.00 87.31 101 PHE A N 1
ATOM 838 C CA . PHE A 1 101 ? 15.931 -0.153 -12.624 1.00 87.31 101 PHE A CA 1
ATOM 839 C C . PHE A 1 101 ? 16.007 0.496 -11.242 1.00 87.31 101 PHE A C 1
ATOM 841 O O . PHE A 1 101 ? 15.014 1.039 -10.776 1.00 87.31 101 PHE A O 1
ATOM 848 N N . LYS A 1 102 ? 17.188 0.533 -10.609 1.00 79.31 102 LYS A N 1
ATOM 849 C CA . LYS A 1 102 ? 17.363 1.215 -9.319 1.00 79.31 102 LYS A CA 1
ATOM 850 C C . LYS A 1 102 ? 17.042 2.705 -9.392 1.00 79.31 102 LYS A C 1
ATOM 852 O O . LYS A 1 102 ? 16.463 3.232 -8.450 1.00 79.31 102 LYS A O 1
ATOM 857 N N . LYS A 1 103 ? 17.409 3.382 -10.480 1.00 83.44 103 LYS A N 1
ATOM 858 C CA . LYS A 1 103 ? 17.092 4.800 -10.679 1.00 83.44 103 LYS A CA 1
ATOM 859 C C . LYS A 1 103 ? 15.582 5.035 -10.773 1.00 83.44 103 LYS A C 1
ATOM 861 O O . LYS A 1 103 ? 15.093 5.961 -10.143 1.00 83.44 103 LYS A O 1
ATOM 866 N N . GLU A 1 104 ? 14.870 4.203 -11.532 1.00 78.81 104 GLU A N 1
ATOM 867 C CA . GLU A 1 104 ? 13.426 4.370 -11.755 1.00 78.81 104 GLU A CA 1
ATOM 868 C C . GLU A 1 104 ? 12.573 3.868 -10.575 1.00 78.81 104 GLU A C 1
ATOM 870 O O . GLU A 1 104 ? 11.517 4.419 -10.290 1.00 78.81 104 GLU A O 1
ATOM 875 N N . VAL A 1 105 ? 13.018 2.817 -9.878 1.00 71.06 105 VAL A N 1
ATOM 876 C CA . VAL A 1 105 ? 12.247 2.135 -8.817 1.00 71.06 105 VAL A CA 1
ATOM 877 C C . VAL A 1 105 ? 12.705 2.532 -7.407 1.00 71.06 105 VAL A C 1
ATOM 879 O O . VAL A 1 105 ? 12.012 2.264 -6.432 1.00 71.06 105 VAL A O 1
ATOM 882 N N . GLY A 1 106 ? 13.880 3.145 -7.265 1.00 66.19 106 GLY A N 1
ATOM 883 C CA . GLY A 1 106 ? 14.500 3.493 -5.979 1.00 66.19 106 GLY A CA 1
ATOM 884 C C . GLY A 1 106 ? 15.343 2.370 -5.356 1.00 66.19 106 GLY A C 1
ATOM 885 O O . GLY A 1 106 ? 16.220 2.637 -4.534 1.00 66.19 106 GLY A O 1
ATOM 886 N N . PHE A 1 107 ? 15.163 1.117 -5.793 1.00 71.44 107 PHE A N 1
ATOM 887 C CA . PHE A 1 107 ? 15.864 -0.059 -5.260 1.00 71.44 107 PHE A CA 1
ATOM 888 C C . PHE A 1 107 ? 16.397 -0.967 -6.371 1.00 71.44 107 PHE A C 1
ATOM 890 O O . PHE A 1 107 ? 15.831 -1.041 -7.457 1.00 71.44 107 PHE A O 1
ATOM 897 N N . ALA A 1 108 ? 17.487 -1.691 -6.102 1.00 77.06 108 ALA A N 1
ATOM 898 C CA . ALA A 1 108 ? 18.035 -2.657 -7.057 1.00 77.06 108 ALA A CA 1
ATOM 899 C C . ALA A 1 108 ? 17.049 -3.821 -7.316 1.00 77.06 108 ALA A C 1
ATOM 901 O O . ALA A 1 108 ? 16.316 -4.190 -6.396 1.00 77.06 108 ALA A O 1
ATOM 902 N N . PRO A 1 109 ? 17.070 -4.470 -8.497 1.00 74.00 109 PRO A N 1
ATOM 903 C CA . PRO A 1 109 ? 16.176 -5.591 -8.816 1.00 74.00 109 PRO A CA 1
ATOM 904 C C . PRO A 1 109 ? 16.159 -6.721 -7.775 1.00 74.00 109 PRO A C 1
ATOM 906 O O . PRO A 1 109 ? 15.101 -7.240 -7.436 1.00 74.00 109 PRO A O 1
ATOM 909 N N . SER A 1 110 ? 17.316 -7.066 -7.198 1.00 72.12 110 SER A N 1
ATOM 910 C CA . SER A 1 110 ? 17.415 -8.079 -6.135 1.00 72.12 110 SER A CA 1
ATOM 911 C C . SER A 1 110 ? 16.733 -7.649 -4.831 1.00 72.12 110 SER A C 1
ATOM 913 O O . SER A 1 110 ? 16.171 -8.479 -4.121 1.00 72.12 110 SER A O 1
ATOM 915 N N . ALA A 1 111 ? 16.739 -6.351 -4.519 1.00 60.94 111 ALA A N 1
ATOM 916 C CA . ALA A 1 111 ? 15.972 -5.789 -3.412 1.00 60.94 111 ALA A CA 1
ATOM 917 C C . ALA A 1 111 ? 14.470 -5.729 -3.736 1.00 60.94 111 ALA A C 1
ATOM 919 O O . ALA A 1 111 ? 13.654 -5.989 -2.859 1.00 60.94 111 ALA A O 1
ATOM 920 N N . TYR A 1 112 ? 14.104 -5.470 -4.995 1.00 66.94 112 TYR A N 1
ATOM 921 C CA . TYR A 1 112 ? 12.714 -5.507 -5.460 1.00 66.94 112 TYR A CA 1
ATOM 922 C C . TYR A 1 112 ? 12.105 -6.920 -5.412 1.00 66.94 112 TYR A C 1
ATOM 924 O O . TYR A 1 112 ? 10.964 -7.086 -4.995 1.00 66.94 112 TYR A O 1
ATOM 932 N N . LEU A 1 113 ? 12.879 -7.953 -5.753 1.00 62.47 113 LEU A N 1
ATOM 933 C CA . LEU A 1 113 ? 12.501 -9.362 -5.575 1.00 62.47 113 LEU A CA 1
ATOM 934 C C . LEU A 1 113 ? 12.190 -9.685 -4.113 1.00 62.47 113 LEU A C 1
ATOM 936 O O . LEU A 1 113 ? 11.146 -10.268 -3.810 1.00 62.47 113 LEU A O 1
ATOM 940 N N . ARG A 1 114 ? 13.056 -9.221 -3.200 1.00 53.94 114 ARG A N 1
ATOM 941 C CA . ARG A 1 114 ? 12.776 -9.272 -1.761 1.00 53.94 114 ARG A CA 1
ATOM 942 C C . ARG A 1 114 ? 11.474 -8.526 -1.432 1.00 53.94 114 ARG A C 1
ATOM 944 O O . ARG A 1 114 ? 10.721 -9.039 -0.617 1.00 53.94 114 ARG A O 1
ATOM 951 N N . ASN A 1 115 ? 11.154 -7.432 -2.149 1.00 45.84 115 ASN A N 1
ATOM 952 C CA . ASN A 1 115 ? 9.925 -6.610 -2.052 1.00 45.84 115 ASN A CA 1
ATOM 953 C C . ASN A 1 115 ? 8.580 -7.332 -2.205 1.00 45.84 115 ASN A C 1
ATOM 955 O O . ASN A 1 115 ? 7.603 -6.959 -1.562 1.00 45.84 115 ASN A O 1
ATOM 959 N N . SER A 1 116 ? 8.527 -8.435 -2.950 1.00 47.88 116 SER A N 1
ATOM 960 C CA . SER A 1 116 ? 7.300 -9.236 -3.095 1.00 47.88 116 SER A CA 1
ATOM 961 C C . SER A 1 116 ? 6.963 -10.127 -1.884 1.00 47.88 116 SER A C 1
ATOM 963 O O . SER A 1 116 ? 5.847 -10.640 -1.799 1.00 47.88 116 SER A O 1
ATOM 965 N N . LYS A 1 117 ? 7.901 -10.286 -0.935 1.00 60.25 117 LYS A N 1
ATOM 966 C CA . LYS A 1 117 ? 7.823 -11.170 0.244 1.00 60.25 117 LYS A CA 1
ATOM 967 C C . LYS A 1 117 ? 8.020 -10.419 1.569 1.00 60.25 117 LYS A C 1
ATOM 969 O O . LYS A 1 117 ? 8.485 -11.020 2.534 1.00 60.25 117 LYS A O 1
ATOM 974 N N . HIS A 1 118 ? 7.710 -9.119 1.623 1.00 72.38 118 HIS A N 1
ATOM 975 C CA . HIS A 1 118 ? 7.994 -8.324 2.824 1.00 72.38 118 HIS A CA 1
ATOM 976 C C . HIS A 1 118 ? 7.239 -8.849 4.028 1.00 72.38 118 HIS A C 1
ATOM 978 O O . HIS A 1 118 ? 6.012 -8.962 4.029 1.00 72.38 118 HIS A O 1
ATOM 984 N N . ARG A 1 119 ? 7.998 -9.132 5.078 1.00 85.75 119 ARG A N 1
ATOM 985 C CA . ARG A 1 119 ? 7.493 -9.400 6.413 1.00 85.75 119 ARG A CA 1
ATOM 986 C C . ARG A 1 119 ? 7.074 -8.059 6.999 1.00 85.75 119 ARG A C 1
ATOM 988 O O . ARG A 1 119 ? 7.884 -7.346 7.578 1.00 85.75 119 ARG A O 1
ATOM 995 N N . ILE A 1 120 ? 5.822 -7.672 6.776 1.00 91.12 120 ILE A N 1
ATOM 996 C CA . ILE A 1 120 ? 5.312 -6.388 7.268 1.00 91.12 120 ILE A CA 1
ATOM 997 C C . ILE A 1 120 ? 4.787 -6.571 8.688 1.00 91.12 120 ILE A C 1
ATOM 999 O O . ILE A 1 120 ? 3.857 -7.348 8.905 1.00 91.12 120 ILE A O 1
ATOM 1003 N N . ALA A 1 121 ? 5.360 -5.846 9.642 1.00 91.44 121 ALA A N 1
ATOM 1004 C CA . ALA A 1 121 ? 4.788 -5.681 10.970 1.00 91.44 121 ALA A CA 1
ATOM 1005 C C . ALA A 1 121 ? 3.967 -4.388 11.025 1.00 91.44 121 ALA A C 1
ATOM 1007 O O . ALA A 1 121 ? 4.354 -3.364 10.459 1.00 91.44 121 ALA A O 1
ATOM 1008 N N . VAL A 1 122 ? 2.834 -4.419 11.719 1.00 90.19 122 VAL A N 1
ATOM 1009 C CA . VAL A 1 122 ? 2.058 -3.219 12.049 1.00 90.19 122 VAL A CA 1
ATOM 1010 C C . VAL A 1 122 ? 2.050 -3.045 13.553 1.00 90.19 122 VAL A C 1
ATOM 1012 O O . VAL A 1 122 ? 1.919 -4.024 14.276 1.00 90.19 122 VAL A O 1
ATOM 1015 N N . LEU A 1 123 ? 2.179 -1.807 14.017 1.00 85.94 123 LEU A N 1
ATOM 1016 C CA . LEU A 1 123 ? 2.195 -1.497 15.449 1.00 85.94 123 LEU A CA 1
ATOM 1017 C C . LEU A 1 123 ? 0.855 -0.949 15.946 1.00 85.94 123 LEU A C 1
ATOM 1019 O O . LEU A 1 123 ? 0.611 -0.875 17.140 1.00 85.94 123 LEU A O 1
ATOM 1023 N N . SER A 1 124 ? -0.057 -0.601 15.035 1.00 82.81 124 SER A N 1
ATOM 1024 C CA . SER A 1 124 ? -1.374 -0.079 15.395 1.00 82.81 124 SER A CA 1
ATOM 1025 C C . SER A 1 124 ? -2.516 -0.951 14.864 1.00 82.81 124 SER A C 1
ATOM 1027 O O . SER A 1 124 ? -2.493 -1.321 13.683 1.00 82.81 124 SER A O 1
ATOM 1029 N N . PRO A 1 125 ? -3.567 -1.206 15.673 1.00 82.88 125 PRO A N 1
ATOM 1030 C CA . PRO A 1 125 ? -4.792 -1.868 15.229 1.00 82.88 125 PRO A CA 1
ATOM 1031 C C . PRO A 1 125 ? -5.412 -1.278 13.957 1.00 82.88 125 PRO A C 1
ATOM 1033 O O . PRO A 1 125 ? -5.859 -2.016 13.078 1.00 82.88 125 PRO A O 1
ATOM 1036 N N . SER A 1 126 ? -5.427 0.054 13.827 1.00 79.69 126 SER A N 1
ATOM 1037 C CA . SER A 1 126 ? -6.014 0.741 12.670 1.00 79.69 126 SER A CA 1
ATOM 1038 C C . SER A 1 126 ? -5.250 0.490 11.373 1.00 79.69 126 SER A C 1
ATOM 1040 O O . SER A 1 126 ? -5.834 0.597 10.295 1.00 79.69 126 SER A O 1
ATOM 1042 N N . SER A 1 127 ? -3.974 0.111 11.459 1.00 87.19 127 SER A N 1
ATOM 1043 C CA . SER A 1 127 ? -3.138 -0.184 10.294 1.00 87.19 127 SER A CA 1
ATOM 1044 C C . SER A 1 127 ? -3.389 -1.571 9.700 1.00 87.19 127 SER A C 1
ATOM 1046 O O . SER A 1 127 ? -3.139 -1.770 8.510 1.00 87.19 127 SER A O 1
ATOM 1048 N N . ILE A 1 128 ? -3.948 -2.507 10.480 1.00 90.81 128 ILE A N 1
ATOM 1049 C CA . ILE A 1 128 ? -4.270 -3.868 10.018 1.00 90.81 128 ILE A CA 1
ATOM 1050 C C . ILE A 1 128 ? -5.221 -3.808 8.816 1.00 90.81 128 ILE A C 1
ATOM 1052 O O . ILE A 1 128 ? -4.967 -4.427 7.783 1.00 90.81 128 ILE A O 1
ATOM 1056 N N . GLY A 1 129 ? -6.288 -3.011 8.922 1.00 89.75 129 GLY A N 1
ATOM 1057 C CA . GLY A 1 129 ? -7.306 -2.892 7.877 1.00 89.75 129 GLY A CA 1
ATOM 1058 C C . GLY A 1 129 ? -6.752 -2.411 6.535 1.00 89.75 129 GLY A C 1
ATOM 1059 O O . GLY A 1 129 ? -7.139 -2.942 5.493 1.00 89.75 129 GLY A O 1
ATOM 1060 N N . TYR A 1 130 ? -5.803 -1.467 6.545 1.00 92.56 130 TYR A N 1
ATOM 1061 C CA . TYR A 1 130 ? -5.187 -0.967 5.312 1.00 92.56 130 TYR A CA 1
ATOM 1062 C C . TYR A 1 130 ? -4.386 -2.052 4.592 1.00 92.56 130 TYR A C 1
ATOM 1064 O O . TYR A 1 130 ? -4.538 -2.219 3.384 1.00 92.56 130 TYR A O 1
ATOM 1072 N N . LEU A 1 131 ? -3.574 -2.830 5.314 1.00 92.19 131 LEU A N 1
ATOM 1073 C CA . LEU A 1 131 ? -2.811 -3.918 4.698 1.00 92.19 131 LEU A CA 1
ATOM 1074 C C . LEU A 1 131 ? -3.726 -5.000 4.125 1.00 92.19 131 LEU A C 1
ATOM 1076 O O . LEU A 1 131 ? -3.520 -5.440 2.994 1.00 92.19 131 LEU A O 1
ATOM 1080 N N . LEU A 1 132 ? -4.781 -5.371 4.853 1.00 90.44 132 LEU A N 1
ATOM 1081 C CA . LEU A 1 132 ? -5.738 -6.374 4.390 1.00 90.44 132 LEU A CA 1
ATOM 1082 C C . LEU A 1 132 ? -6.486 -5.927 3.124 1.00 90.44 132 LEU A C 1
ATOM 1084 O O . LEU A 1 132 ? -6.667 -6.737 2.213 1.00 90.44 132 LEU A O 1
ATOM 1088 N N . ALA A 1 133 ? -6.855 -4.645 3.014 1.00 91.81 133 ALA A N 1
ATOM 1089 C CA . ALA A 1 133 ? -7.427 -4.077 1.787 1.00 91.81 133 ALA A CA 1
ATOM 1090 C C . ALA A 1 133 ? -6.467 -4.226 0.588 1.00 91.81 133 ALA A C 1
ATOM 1092 O O . ALA A 1 133 ? -6.867 -4.617 -0.513 1.00 91.81 133 ALA A O 1
ATOM 1093 N N . LEU A 1 134 ? -5.166 -4.044 0.831 1.00 91.44 134 LEU A N 1
ATOM 1094 C CA . LEU A 1 134 ? -4.092 -4.272 -0.141 1.00 91.44 134 LEU A CA 1
ATOM 1095 C C . LEU A 1 134 ? -3.713 -5.754 -0.308 1.00 91.44 134 LEU A C 1
ATOM 1097 O O . LEU A 1 134 ? -2.788 -6.076 -1.054 1.00 91.44 134 LEU A O 1
ATOM 1101 N N . GLY A 1 135 ? -4.441 -6.675 0.330 1.00 85.88 135 GLY A N 1
ATOM 1102 C CA . GLY A 1 135 ? -4.214 -8.117 0.226 1.00 85.88 135 GLY A CA 1
ATOM 1103 C C . GLY A 1 135 ? -2.991 -8.629 0.951 1.00 85.88 135 GLY A C 1
ATOM 1104 O O . GLY A 1 135 ? -2.511 -9.711 0.622 1.00 85.88 135 GLY A O 1
ATOM 1105 N N . ILE A 1 136 ? -2.478 -7.852 1.895 1.00 89.06 136 ILE A N 1
ATOM 1106 C CA . ILE A 1 136 ? -1.296 -8.187 2.664 1.00 89.06 136 ILE A CA 1
ATOM 1107 C C . ILE A 1 136 ? -1.742 -8.584 4.063 1.00 89.06 136 ILE A C 1
ATOM 1109 O O . ILE A 1 136 ? -2.420 -7.827 4.755 1.00 89.06 136 ILE A O 1
ATOM 1113 N N . VAL A 1 137 ? -1.352 -9.786 4.480 1.00 88.50 137 VAL A N 1
ATOM 1114 C CA . VAL A 1 137 ? -1.483 -10.214 5.872 1.00 88.50 137 VAL A CA 1
ATOM 1115 C C . VAL A 1 137 ? -0.168 -9.880 6.574 1.00 88.50 137 VAL A C 1
ATOM 1117 O O . VAL A 1 137 ? 0.874 -10.354 6.116 1.00 88.50 137 VAL A O 1
ATOM 1120 N N . PRO A 1 138 ? -0.179 -9.055 7.635 1.00 93.19 138 PRO A N 1
ATOM 1121 C CA . PRO A 1 138 ? 1.043 -8.730 8.355 1.00 93.19 138 PRO A CA 1
ATOM 1122 C C . PRO A 1 138 ? 1.619 -9.964 9.057 1.00 93.19 138 PRO A C 1
ATOM 1124 O O . PRO A 1 138 ? 0.886 -10.857 9.481 1.00 93.19 138 PRO A O 1
ATOM 1127 N N . VAL A 1 139 ? 2.942 -9.995 9.216 1.00 92.12 139 VAL A N 1
ATOM 1128 C CA . VAL A 1 139 ? 3.628 -11.039 9.990 1.00 92.12 139 VAL A CA 1
ATOM 1129 C C . VAL A 1 139 ? 3.428 -10.836 11.494 1.00 92.12 139 VAL A C 1
ATOM 1131 O O . VAL A 1 139 ? 3.375 -11.806 12.243 1.00 92.12 139 VAL A O 1
ATOM 1134 N N . ALA A 1 140 ? 3.293 -9.578 11.920 1.00 91.94 140 ALA A N 1
ATOM 1135 C CA . ALA A 1 140 ? 3.052 -9.187 13.299 1.00 91.94 140 ALA A CA 1
ATOM 1136 C C . ALA A 1 140 ? 2.024 -8.054 13.359 1.00 91.94 140 ALA A C 1
ATOM 1138 O O . ALA A 1 140 ? 2.112 -7.107 12.573 1.00 91.94 140 ALA A O 1
ATOM 1139 N N . ALA A 1 141 ? 1.050 -8.150 14.264 1.00 92.31 141 ALA A N 1
ATOM 1140 C CA . ALA A 1 141 ? 0.023 -7.125 14.442 1.00 92.31 141 ALA A CA 1
ATOM 1141 C C . ALA A 1 141 ? -0.558 -7.117 15.865 1.00 92.31 141 ALA A C 1
ATOM 1143 O O . ALA A 1 141 ? -0.597 -8.183 16.485 1.00 92.31 141 ALA A O 1
ATOM 1144 N N . PRO A 1 142 ? -1.093 -5.978 16.354 1.00 89.06 142 PRO A N 1
ATOM 1145 C CA . PRO A 1 142 ? -1.790 -5.921 17.631 1.00 89.06 142 PRO A CA 1
ATOM 1146 C C . PRO A 1 142 ? -3.131 -6.651 17.538 1.00 89.06 142 PRO A C 1
ATOM 1148 O O . PRO A 1 142 ? -4.077 -6.181 16.893 1.00 89.06 142 PRO A O 1
ATOM 1151 N N . LEU A 1 143 ? -3.212 -7.826 18.155 1.00 86.12 143 LEU A N 1
ATOM 1152 C CA . LEU A 1 143 ? -4.364 -8.719 18.063 1.00 86.12 143 LEU A CA 1
ATOM 1153 C C . LEU A 1 143 ? -4.871 -9.071 19.455 1.00 86.12 143 LEU A C 1
ATOM 1155 O O . LEU A 1 143 ? -4.163 -9.664 20.258 1.00 86.12 143 LEU A O 1
ATOM 1159 N N . ASP A 1 144 ? -6.128 -8.730 19.715 1.00 80.81 144 ASP A N 1
ATOM 1160 C CA . ASP A 1 144 ? -6.795 -8.946 20.986 1.00 80.81 144 ASP A CA 1
ATOM 1161 C C . ASP A 1 144 ? -8.277 -9.252 20.756 1.00 80.81 144 ASP A C 1
ATOM 1163 O O . ASP A 1 144 ? -8.959 -8.608 19.951 1.00 80.81 144 ASP A O 1
ATOM 1167 N N . ALA A 1 145 ? -8.784 -10.245 21.483 1.00 72.06 145 ALA A N 1
ATOM 1168 C CA . ALA A 1 145 ? -10.148 -10.734 21.325 1.00 72.06 145 ALA A CA 1
ATOM 1169 C C . ALA A 1 145 ? -11.223 -9.701 21.723 1.00 72.06 145 ALA A C 1
ATOM 1171 O O . ALA A 1 145 ? -12.364 -9.818 21.279 1.00 72.06 145 ALA A O 1
ATOM 1172 N N . LYS A 1 146 ? -10.883 -8.688 22.532 1.00 71.44 146 LYS A N 1
ATOM 1173 C CA . LYS A 1 146 ? -11.789 -7.611 22.961 1.00 71.44 146 LYS A CA 1
ATOM 1174 C C . LYS A 1 146 ? -11.646 -6.368 22.086 1.00 71.44 146 LYS A C 1
ATOM 1176 O O . LYS A 1 146 ? -12.652 -5.812 21.655 1.00 71.44 146 LYS A O 1
ATOM 1181 N N . TRP A 1 147 ? -10.418 -5.933 21.808 1.00 64.31 147 TRP A N 1
ATOM 1182 C CA . TRP A 1 147 ? -10.154 -4.653 21.138 1.00 64.31 147 TRP A CA 1
ATOM 1183 C C . TRP A 1 147 ? -10.084 -4.753 19.613 1.00 64.31 147 TRP A C 1
ATOM 1185 O O . TRP A 1 147 ? -10.433 -3.800 18.918 1.00 64.31 147 TRP A O 1
ATOM 1195 N N . THR A 1 148 ? -9.680 -5.905 19.072 1.00 76.44 148 THR A N 1
ATOM 1196 C CA . THR A 1 148 ? -9.575 -6.147 17.624 1.00 76.44 148 THR A CA 1
ATOM 1197 C C . THR A 1 148 ? -10.313 -7.413 17.195 1.00 76.44 148 THR A C 1
ATOM 1199 O O . THR A 1 148 ? -9.904 -8.095 16.258 1.00 76.44 148 THR A O 1
ATOM 1202 N N . ALA A 1 149 ? -11.460 -7.686 17.829 1.00 80.44 149 ALA A N 1
ATOM 1203 C CA . ALA A 1 149 ? -12.261 -8.900 17.656 1.00 80.44 149 ALA A CA 1
ATOM 1204 C C . ALA A 1 149 ? -12.483 -9.316 16.189 1.00 80.44 149 ALA A C 1
ATOM 1206 O O . ALA A 1 149 ? -12.335 -10.489 15.857 1.00 80.44 149 ALA A O 1
ATOM 1207 N N . TYR A 1 150 ? -12.804 -8.378 15.289 1.00 83.00 150 TYR A N 1
ATOM 1208 C CA . TYR A 1 150 ? -12.970 -8.686 13.860 1.00 83.00 150 TYR A CA 1
ATOM 1209 C C . TYR A 1 150 ? -11.702 -9.312 13.254 1.00 83.00 150 TYR A C 1
ATOM 1211 O O . TYR A 1 150 ? -11.769 -10.351 12.593 1.00 83.00 150 TYR A O 1
ATOM 1219 N N . TYR A 1 151 ? -10.544 -8.694 13.504 1.00 84.81 151 TYR A N 1
ATOM 1220 C CA . TYR A 1 151 ? -9.259 -9.173 13.003 1.00 84.81 151 TYR A CA 1
ATOM 1221 C C . TYR A 1 151 ? -8.822 -10.450 13.716 1.00 84.81 151 TYR A C 1
ATOM 1223 O O . TYR A 1 151 ? -8.328 -11.363 13.061 1.00 84.81 151 TYR A O 1
ATOM 1231 N N . TYR A 1 152 ? -9.063 -10.541 15.024 1.00 83.06 152 TYR A N 1
ATOM 1232 C CA . TYR A 1 152 ? -8.766 -11.724 15.821 1.00 83.06 152 TYR A CA 1
ATOM 1233 C C . TYR A 1 152 ? -9.477 -12.961 15.257 1.00 83.06 152 TYR A C 1
ATOM 1235 O O . TYR A 1 152 ? -8.824 -13.908 14.827 1.00 83.06 152 TYR A O 1
ATOM 1243 N N . HIS A 1 153 ? -10.806 -12.930 15.141 1.00 82.88 153 HIS A N 1
ATOM 1244 C CA . HIS A 1 153 ? -11.565 -14.095 14.676 1.00 82.88 153 HIS A CA 1
ATOM 1245 C C . HIS A 1 153 ? -11.287 -14.455 13.210 1.00 82.88 153 HIS A C 1
ATOM 1247 O O . HIS A 1 153 ? -11.342 -15.626 12.846 1.00 82.88 153 HIS A O 1
ATOM 1253 N N . SER A 1 154 ? -10.974 -13.465 12.369 1.00 79.06 154 SER A N 1
ATOM 1254 C CA . SER A 1 154 ? -10.831 -13.678 10.923 1.00 79.06 154 SER A CA 1
ATOM 1255 C C . SER A 1 154 ? -9.391 -13.971 10.478 1.00 79.06 154 SER A C 1
ATOM 1257 O O . SER A 1 154 ? -9.188 -14.569 9.420 1.00 79.06 154 SER A O 1
ATOM 1259 N N . TYR A 1 155 ? -8.382 -13.534 11.242 1.00 81.69 155 TYR A N 1
ATOM 1260 C CA . TYR A 1 155 ? -6.980 -13.540 10.801 1.00 81.69 155 TYR A CA 1
ATOM 1261 C C . TYR A 1 155 ? -5.968 -14.018 11.850 1.00 81.69 155 TYR A C 1
ATOM 1263 O O . TYR A 1 155 ? -4.797 -14.141 11.492 1.00 81.69 155 TYR A O 1
ATOM 1271 N N . ALA A 1 156 ? -6.358 -14.345 13.090 1.00 82.31 156 ALA A N 1
ATOM 1272 C CA . ALA A 1 156 ? -5.399 -14.775 14.119 1.00 82.31 156 ALA A CA 1
ATOM 1273 C C . ALA A 1 156 ? -4.544 -15.982 13.695 1.00 82.31 156 ALA A C 1
ATOM 1275 O O . ALA A 1 156 ? -3.352 -16.008 13.981 1.00 82.31 156 ALA A O 1
ATOM 1276 N N . SER A 1 157 ? -5.108 -16.944 12.955 1.00 74.44 157 SER A N 1
ATOM 1277 C CA . SER A 1 157 ? -4.362 -18.107 12.441 1.00 74.44 157 SER A CA 1
ATOM 1278 C C . SER A 1 157 ? -3.399 -17.775 11.297 1.00 74.44 157 SER A C 1
ATOM 1280 O O . SER A 1 157 ? -2.502 -18.558 10.996 1.00 74.44 157 SER A O 1
ATOM 1282 N N . ARG A 1 158 ? -3.589 -16.628 10.636 1.00 76.69 158 ARG A N 1
ATOM 1283 C CA . ARG A 1 158 ? -2.801 -16.193 9.474 1.00 76.69 158 ARG A CA 1
ATOM 1284 C C . ARG A 1 158 ? -1.717 -15.182 9.835 1.00 76.69 158 ARG A C 1
ATOM 1286 O O . ARG A 1 158 ? -0.806 -15.003 9.036 1.00 76.69 158 ARG A O 1
ATOM 1293 N N . ILE A 1 159 ? -1.832 -14.523 10.988 1.00 88.56 159 ILE A N 1
ATOM 1294 C CA . ILE A 1 159 ? -0.852 -13.574 11.522 1.00 88.56 159 ILE A CA 1
ATOM 1295 C C . ILE A 1 159 ? -0.015 -14.331 12.564 1.00 88.56 159 ILE A C 1
ATOM 1297 O O . ILE A 1 159 ? -0.536 -14.625 13.637 1.00 88.56 159 ILE A O 1
ATOM 1301 N N . PRO A 1 160 ? 1.249 -14.695 12.273 1.00 81.75 160 PRO A N 1
ATOM 1302 C CA . PRO A 1 160 ? 2.011 -15.602 13.137 1.00 81.75 160 PRO A CA 1
ATOM 1303 C C . PRO A 1 160 ? 2.445 -15.005 14.480 1.00 81.75 160 PRO A C 1
ATOM 1305 O O . PRO A 1 160 ? 2.653 -15.753 15.431 1.00 81.75 160 PRO A O 1
ATOM 1308 N N . PHE A 1 161 ? 2.608 -13.682 14.562 1.00 90.69 161 PHE A N 1
ATOM 1309 C CA . PHE A 1 161 ? 3.053 -12.994 15.774 1.00 90.69 161 PHE A CA 1
ATOM 1310 C C . PHE A 1 161 ? 1.983 -12.003 16.240 1.00 90.69 161 PHE A C 1
ATOM 1312 O O . PHE A 1 161 ? 1.581 -11.106 15.498 1.00 90.69 161 PHE A O 1
ATOM 1319 N N . HIS A 1 162 ? 1.487 -12.172 17.463 1.00 91.12 162 HIS A N 1
ATOM 1320 C CA . HIS A 1 162 ? 0.444 -11.315 18.029 1.00 91.12 162 HIS A CA 1
ATOM 1321 C C . HIS A 1 162 ? 1.096 -10.345 19.004 1.00 91.12 162 HIS A C 1
ATOM 1323 O O . HIS A 1 162 ? 1.710 -10.769 19.978 1.00 91.12 162 HIS A O 1
ATOM 1329 N N . LEU A 1 163 ? 0.990 -9.058 18.694 1.00 88.19 163 LEU A N 1
ATOM 1330 C CA . LEU A 1 163 ? 1.430 -7.973 19.563 1.00 88.19 163 LEU A CA 1
ATOM 1331 C C . LEU A 1 163 ? 0.278 -7.590 20.495 1.00 88.19 163 LEU A C 1
ATOM 1333 O O . LEU A 1 163 ? -0.897 -7.826 20.172 1.00 88.19 163 LEU A O 1
ATOM 1337 N N . LYS A 1 164 ? 0.585 -6.968 21.627 1.00 83.00 164 LYS A N 1
ATOM 1338 C CA . LYS A 1 164 ? -0.439 -6.417 22.509 1.00 83.00 164 LYS A CA 1
ATOM 1339 C C . LYS A 1 164 ? -0.960 -5.091 21.940 1.00 83.00 164 LYS A C 1
ATOM 1341 O O . LYS A 1 164 ? -0.194 -4.282 21.420 1.00 83.00 164 LYS A O 1
ATOM 1346 N N . PRO A 1 165 ? -2.274 -4.824 22.005 1.00 70.19 165 PRO A N 1
ATOM 1347 C CA . PRO A 1 165 ? -2.781 -3.487 21.729 1.00 70.19 165 PRO A CA 1
ATOM 1348 C C . PRO A 1 165 ? -2.379 -2.540 22.870 1.00 70.19 165 PRO A C 1
ATOM 1350 O O . PRO A 1 165 ? -2.770 -2.757 24.015 1.00 70.19 165 PRO A O 1
ATOM 1353 N N . GLY A 1 166 ? -1.630 -1.483 22.553 1.00 63.09 166 GLY A N 1
ATOM 1354 C CA . GLY A 1 166 ? -1.210 -0.452 23.507 1.00 63.09 166 GLY A CA 1
ATOM 1355 C C . GLY A 1 166 ? -1.188 0.948 22.888 1.00 63.09 166 GLY A C 1
ATOM 1356 O O . GLY A 1 166 ? -1.137 1.091 21.664 1.00 63.09 166 GLY A O 1
ATOM 1357 N N . ASP A 1 167 ? -1.222 1.977 23.739 1.00 56.81 167 ASP A N 1
ATOM 1358 C CA . ASP A 1 167 ? -1.165 3.406 23.375 1.00 56.81 167 ASP A CA 1
ATOM 1359 C C . ASP A 1 167 ? 0.272 3.860 23.013 1.00 56.81 167 ASP A C 1
ATOM 1361 O O . ASP A 1 167 ? 0.720 4.918 23.443 1.00 56.81 167 ASP A O 1
ATOM 1365 N N . GLY A 1 168 ? 1.014 3.049 22.251 1.00 55.12 168 GLY A N 1
ATOM 1366 C CA . GLY A 1 168 ? 2.356 3.395 21.754 1.00 55.12 168 GLY A CA 1
ATOM 1367 C C . GLY A 1 168 ? 3.544 2.802 22.525 1.00 55.12 168 GLY A C 1
ATOM 1368 O O . GLY A 1 168 ? 4.668 2.910 22.047 1.00 55.12 168 GLY A O 1
ATOM 1369 N N . ASP A 1 169 ? 3.329 2.126 23.661 1.00 61.66 169 ASP A N 1
ATOM 1370 C CA . ASP A 1 169 ? 4.393 1.394 24.368 1.00 61.66 169 ASP A CA 1
ATOM 1371 C C . ASP A 1 169 ? 4.511 -0.048 23.847 1.00 61.66 169 ASP A C 1
ATOM 1373 O O . ASP A 1 169 ? 3.677 -0.906 24.144 1.00 61.66 169 ASP A O 1
ATOM 1377 N N . PHE A 1 170 ? 5.557 -0.304 23.055 1.00 64.31 170 PHE A N 1
ATOM 1378 C CA . PHE A 1 170 ? 5.881 -1.621 22.486 1.00 64.31 170 PHE A CA 1
ATOM 1379 C C . PHE A 1 170 ? 7.067 -2.298 23.186 1.00 64.31 170 PHE A C 1
ATOM 1381 O O . PHE A 1 170 ? 7.637 -3.260 22.658 1.00 64.31 170 PHE A O 1
ATOM 1388 N N . SER A 1 171 ? 7.471 -1.815 24.364 1.00 66.50 171 SER A N 1
ATOM 1389 C CA . SER A 1 171 ? 8.602 -2.380 25.108 1.00 66.50 171 SER A CA 1
ATOM 1390 C C . SER A 1 171 ? 8.400 -3.871 25.409 1.00 66.50 171 SER A C 1
ATOM 1392 O O . SER A 1 171 ? 9.304 -4.675 25.181 1.00 66.50 171 SER A O 1
ATOM 1394 N N . GLU A 1 172 ? 7.185 -4.269 25.793 1.00 71.50 172 GLU A N 1
ATOM 1395 C CA . GLU A 1 172 ? 6.827 -5.672 26.050 1.00 71.50 172 GLU A CA 1
ATOM 1396 C C . GLU A 1 172 ? 6.777 -6.541 24.781 1.00 71.50 172 GLU A C 1
ATOM 1398 O O . GLU A 1 172 ? 6.968 -7.755 24.844 1.00 71.50 172 GLU A O 1
ATOM 1403 N N . ASP A 1 173 ? 6.554 -5.927 23.618 1.00 81.00 173 ASP A N 1
ATOM 1404 C CA . ASP A 1 173 ? 6.430 -6.606 22.325 1.00 81.00 173 ASP A CA 1
ATOM 1405 C C . ASP A 1 173 ? 7.748 -6.657 21.539 1.00 81.00 173 ASP A C 1
ATOM 1407 O O . ASP A 1 173 ? 7.833 -7.294 20.485 1.00 81.00 173 ASP A O 1
ATOM 1411 N N . THR A 1 174 ? 8.800 -6.025 22.062 1.00 79.06 174 THR A N 1
ATOM 1412 C CA . THR A 1 174 ? 10.118 -5.902 21.428 1.00 79.06 174 THR A CA 1
ATOM 1413 C C . THR A 1 174 ? 10.695 -7.252 21.008 1.00 79.06 174 THR A C 1
ATOM 1415 O O . THR A 1 174 ? 11.143 -7.415 19.870 1.00 79.06 174 THR A O 1
ATOM 1418 N N . GLU A 1 175 ? 10.667 -8.247 21.895 1.00 83.00 175 GLU A N 1
ATOM 1419 C CA . GLU A 1 175 ? 11.213 -9.573 21.596 1.00 83.00 175 GLU A CA 1
ATOM 1420 C C . GLU A 1 175 ? 10.423 -10.263 20.473 1.00 83.00 175 GLU A C 1
ATOM 1422 O O . GLU A 1 175 ? 11.005 -10.825 19.540 1.00 83.00 175 GLU A O 1
ATOM 1427 N N . THR A 1 176 ? 9.094 -10.182 20.531 1.00 87.44 176 THR A N 1
ATOM 1428 C CA . THR A 1 176 ? 8.180 -10.729 19.520 1.00 87.44 176 THR A CA 1
ATOM 1429 C C . THR A 1 176 ? 8.405 -10.063 18.164 1.00 87.44 176 THR A C 1
ATOM 1431 O O . THR A 1 176 ? 8.506 -10.745 17.141 1.00 87.44 176 THR A O 1
ATOM 1434 N N . LEU A 1 177 ? 8.557 -8.740 18.151 1.00 86.19 177 LEU A N 1
ATOM 1435 C CA . LEU A 1 177 ? 8.790 -7.952 16.950 1.00 86.19 177 LEU A CA 1
ATOM 1436 C C . LEU A 1 177 ? 10.145 -8.292 16.311 1.00 86.19 177 LEU A C 1
ATOM 1438 O O . LEU A 1 177 ? 10.195 -8.551 15.109 1.00 86.19 177 LEU A O 1
ATOM 1442 N N . LEU A 1 178 ? 11.216 -8.423 17.101 1.00 85.12 178 LEU A N 1
ATOM 1443 C CA . LEU A 1 178 ? 12.528 -8.869 16.613 1.00 85.12 178 LEU A CA 1
ATOM 1444 C C . LEU A 1 178 ? 12.486 -10.308 16.066 1.00 85.12 178 LEU A C 1
ATOM 1446 O O . LEU A 1 178 ? 13.016 -10.574 14.983 1.00 85.12 178 LEU A O 1
ATOM 1450 N N . LYS A 1 179 ? 11.804 -11.239 16.753 1.00 87.56 179 LYS A N 1
ATOM 1451 C CA . LYS A 1 179 ? 11.592 -12.621 16.271 1.00 87.56 179 LYS A CA 1
ATOM 1452 C C . LYS A 1 179 ? 10.801 -12.664 14.966 1.00 87.56 179 LYS A C 1
ATOM 1454 O O . LYS A 1 179 ? 11.060 -13.517 14.114 1.00 87.56 179 LYS A O 1
ATOM 1459 N N . SER A 1 180 ? 9.874 -11.726 14.782 1.00 88.25 180 SER A N 1
ATOM 1460 C CA . SER A 1 180 ? 9.083 -11.613 13.559 1.00 88.25 180 SER A CA 1
ATOM 1461 C C . SER A 1 180 ? 9.900 -11.156 12.347 1.00 88.25 180 SER A C 1
ATOM 1463 O O . SER A 1 180 ? 9.394 -11.283 11.233 1.00 88.25 180 SER A O 1
ATOM 1465 N N . ARG A 1 181 ? 11.158 -10.715 12.528 1.00 86.81 181 ARG A N 1
ATOM 1466 C CA . ARG A 1 181 ? 12.099 -10.303 11.468 1.00 86.81 181 ARG A CA 1
ATOM 1467 C C . ARG A 1 181 ? 11.418 -9.480 10.363 1.00 86.81 181 ARG A C 1
ATOM 1469 O O . ARG A 1 181 ? 11.364 -9.954 9.227 1.00 86.81 181 ARG A O 1
ATOM 1476 N N . PRO A 1 182 ? 10.805 -8.332 10.690 1.00 88.00 182 PRO A N 1
ATOM 1477 C CA . PRO A 1 182 ? 10.077 -7.565 9.703 1.00 88.00 182 PRO A CA 1
ATOM 1478 C C . PRO A 1 182 ? 11.040 -6.837 8.765 1.00 88.00 182 PRO A C 1
ATOM 1480 O O . PRO A 1 182 ? 12.068 -6.325 9.197 1.00 88.00 182 PRO A O 1
ATOM 1483 N N . ASP A 1 183 ? 10.674 -6.762 7.490 1.00 85.12 183 ASP A N 1
ATOM 1484 C CA . ASP A 1 183 ? 11.360 -5.926 6.501 1.00 85.12 183 ASP A CA 1
ATOM 1485 C C . ASP A 1 183 ? 10.812 -4.487 6.527 1.00 85.12 183 ASP A C 1
ATOM 1487 O O . ASP A 1 183 ? 11.524 -3.533 6.212 1.00 85.12 183 ASP A O 1
ATOM 1491 N N . ILE A 1 184 ? 9.539 -4.331 6.922 1.00 87.69 184 ILE A N 1
ATOM 1492 C CA . ILE A 1 184 ? 8.825 -3.052 7.033 1.00 87.69 184 ILE A CA 1
ATOM 1493 C C . ILE A 1 184 ? 8.049 -3.016 8.347 1.00 87.69 184 ILE A C 1
ATOM 1495 O O . ILE A 1 184 ? 7.384 -3.990 8.712 1.00 87.69 184 ILE A O 1
ATOM 1499 N N . VAL A 1 185 ? 8.063 -1.861 9.010 1.00 87.94 185 VAL A N 1
ATOM 1500 C CA . VAL A 1 185 ? 7.263 -1.592 10.211 1.00 87.94 185 VAL A CA 1
ATOM 1501 C C . VAL A 1 185 ? 6.345 -0.402 9.952 1.00 87.94 185 VAL A C 1
ATOM 1503 O O . VAL A 1 185 ? 6.814 0.695 9.657 1.00 87.94 185 VAL A O 1
ATOM 1506 N N . VAL A 1 186 ? 5.032 -0.609 10.058 1.00 88.44 186 VAL A N 1
ATOM 1507 C CA . VAL A 1 186 ? 4.022 0.443 9.865 1.00 88.44 186 VAL A CA 1
ATOM 1508 C C . VAL A 1 186 ? 3.574 0.998 11.215 1.00 88.44 186 VAL A C 1
ATOM 1510 O O . VAL A 1 186 ? 3.040 0.255 12.045 1.00 88.44 186 VAL A O 1
ATOM 1513 N N . SER A 1 187 ? 3.724 2.310 11.407 1.00 83.00 187 SER A N 1
ATOM 1514 C CA . SER A 1 187 ? 3.380 3.009 12.654 1.00 83.00 187 SER A CA 1
ATOM 1515 C C . SER A 1 187 ? 2.665 4.343 12.407 1.00 83.00 187 SER A C 1
ATOM 1517 O O . SER A 1 187 ? 2.805 4.955 11.346 1.00 83.00 187 SER A O 1
ATOM 1519 N N . HIS A 1 188 ? 1.890 4.793 13.398 1.00 77.31 188 HIS A N 1
ATOM 1520 C CA . HIS A 1 188 ? 1.312 6.143 13.448 1.00 77.31 188 HIS A CA 1
ATOM 1521 C C . HIS A 1 188 ? 2.234 7.170 14.104 1.00 77.31 188 HIS A C 1
ATOM 1523 O O . HIS A 1 188 ? 1.980 8.364 13.959 1.00 77.31 188 HIS A O 1
ATOM 1529 N N . GLU A 1 189 ? 3.281 6.702 14.783 1.00 70.50 189 GLU A N 1
ATOM 1530 C CA . GLU A 1 189 ? 4.316 7.482 15.463 1.00 70.50 189 GLU A CA 1
ATOM 1531 C C . GLU A 1 189 ? 5.663 7.245 14.781 1.00 70.50 189 GLU A C 1
ATOM 1533 O O . GLU A 1 189 ? 5.886 6.199 14.158 1.00 70.50 189 GLU A O 1
ATOM 1538 N N . ARG A 1 190 ? 6.555 8.237 14.828 1.00 65.75 190 ARG A N 1
ATOM 1539 C CA . ARG A 1 190 ? 7.893 8.057 14.264 1.00 65.75 190 ARG A CA 1
ATOM 1540 C C . ARG A 1 190 ? 8.651 7.022 15.100 1.00 65.75 190 ARG A C 1
ATOM 1542 O O . ARG A 1 190 ? 8.483 7.024 16.314 1.00 65.75 190 ARG A O 1
ATOM 1549 N N . PRO A 1 191 ? 9.506 6.189 14.483 1.00 59.09 191 PRO A N 1
ATOM 1550 C CA . PRO A 1 191 ? 10.292 5.184 15.199 1.00 59.09 191 PRO A CA 1
ATOM 1551 C C . PRO A 1 191 ? 11.009 5.728 16.441 1.00 59.09 191 PRO A C 1
ATOM 1553 O O . PRO A 1 191 ? 10.804 5.194 17.531 1.00 59.09 191 PRO A O 1
ATOM 1556 N N . SER A 1 192 ? 11.674 6.880 16.281 1.00 58.66 192 SER A N 1
ATOM 1557 C CA . SER A 1 192 ? 12.383 7.610 17.340 1.00 58.66 192 SER A CA 1
ATOM 1558 C C . SER A 1 192 ? 11.514 7.978 18.541 1.00 58.66 192 SER A C 1
ATOM 1560 O O . SER A 1 192 ? 12.020 8.115 19.650 1.00 58.66 192 SER A O 1
ATOM 1562 N N . ASP A 1 193 ? 10.215 8.156 18.310 1.00 59.22 193 ASP A N 1
ATOM 1563 C CA . ASP A 1 193 ? 9.248 8.618 19.304 1.00 59.22 193 ASP A CA 1
ATOM 1564 C C . ASP A 1 193 ? 8.448 7.435 19.881 1.00 59.22 193 ASP A C 1
ATOM 1566 O O . ASP A 1 193 ? 7.928 7.522 20.986 1.00 59.22 193 ASP A O 1
ATOM 1570 N N . SER A 1 194 ? 8.400 6.310 19.157 1.00 60.56 194 SER A N 1
ATOM 1571 C CA . SER A 1 194 ? 7.635 5.100 19.499 1.00 60.56 194 SER A CA 1
ATOM 1572 C C . SER A 1 194 ? 8.353 4.122 20.440 1.00 60.56 194 SER A C 1
ATOM 1574 O O . SER A 1 194 ? 7.856 3.024 20.683 1.00 60.56 194 SER A O 1
ATOM 1576 N N . GLY A 1 195 ? 9.556 4.468 20.916 1.00 64.12 195 GLY A N 1
ATOM 1577 C CA . GLY A 1 195 ? 10.355 3.602 21.792 1.00 64.12 195 GLY A CA 1
ATOM 1578 C C . GLY A 1 195 ? 10.795 2.286 21.138 1.00 64.12 195 GLY A C 1
ATOM 1579 O O . GLY A 1 195 ? 11.047 1.304 21.839 1.00 64.12 195 GLY A O 1
ATOM 1580 N N . LEU A 1 196 ? 10.858 2.235 19.802 1.00 66.69 196 LEU A N 1
ATOM 1581 C CA . LEU A 1 196 ? 11.288 1.036 19.090 1.00 66.69 196 LEU A CA 1
ATOM 1582 C C . LEU A 1 196 ? 12.761 0.722 19.390 1.00 66.69 196 LEU A C 1
ATOM 1584 O O . LEU A 1 196 ? 13.581 1.632 19.479 1.00 66.69 196 LEU A O 1
ATOM 1588 N N . PRO A 1 197 ? 13.141 -0.564 19.489 1.00 65.56 197 PRO A N 1
ATOM 1589 C CA . PRO A 1 197 ? 14.535 -0.930 19.692 1.00 65.56 197 PRO A CA 1
ATOM 1590 C C . PRO A 1 197 ? 15.396 -0.466 18.517 1.00 65.56 197 PRO A C 1
ATOM 1592 O O . PRO A 1 197 ? 15.078 -0.778 17.367 1.00 65.56 197 PRO A O 1
ATOM 1595 N N . ASP A 1 198 ? 16.558 0.130 18.796 1.00 68.81 198 ASP A N 1
ATOM 1596 C CA . ASP A 1 198 ? 17.540 0.536 17.779 1.00 68.81 198 ASP A CA 1
ATOM 1597 C C . ASP A 1 198 ? 17.860 -0.569 16.753 1.00 68.81 198 ASP A C 1
ATOM 1599 O O . ASP A 1 198 ? 18.189 -0.318 15.593 1.00 68.81 198 ASP A O 1
ATOM 1603 N N . ALA A 1 199 ? 17.823 -1.833 17.189 1.00 62.97 199 ALA A N 1
ATOM 1604 C CA . ALA A 1 199 ? 18.064 -2.984 16.327 1.00 62.97 199 ALA A CA 1
ATOM 1605 C C . ALA A 1 199 ? 17.027 -3.097 15.197 1.00 62.97 199 ALA A C 1
ATOM 1607 O O . ALA A 1 199 ? 17.375 -3.491 14.082 1.00 62.97 199 ALA A O 1
ATOM 1608 N N . LEU A 1 200 ? 15.773 -2.734 15.469 1.00 69.12 200 LEU A N 1
ATOM 1609 C CA . LEU A 1 200 ? 14.699 -2.735 14.485 1.00 69.12 200 LEU A CA 1
ATOM 1610 C C . LEU A 1 200 ? 14.790 -1.517 13.566 1.00 69.12 200 LEU A C 1
ATOM 1612 O O . LEU A 1 200 ? 14.651 -1.675 12.358 1.00 69.12 200 LEU A O 1
ATOM 1616 N N . GLU A 1 201 ? 15.122 -0.340 14.105 1.00 68.00 201 GLU A N 1
ATOM 1617 C CA . GLU A 1 201 ? 15.355 0.866 13.294 1.00 68.00 201 GLU A CA 1
ATOM 1618 C C . GLU A 1 201 ? 16.475 0.668 12.262 1.00 68.00 201 GLU A C 1
ATOM 1620 O O . GLU A 1 201 ? 16.429 1.216 11.162 1.00 68.00 201 GLU A O 1
ATOM 1625 N N . ARG A 1 202 ? 17.476 -0.157 12.596 1.00 68.88 202 ARG A N 1
ATOM 1626 C CA . ARG A 1 202 ? 18.581 -0.508 11.693 1.00 68.88 202 ARG A CA 1
ATOM 1627 C C . ARG A 1 202 ? 18.246 -1.602 10.678 1.00 68.88 202 ARG A C 1
ATOM 1629 O O . ARG A 1 202 ? 18.954 -1.709 9.678 1.00 68.88 202 ARG A O 1
ATOM 1636 N N . SER A 1 203 ? 17.242 -2.442 10.937 1.00 70.25 203 SER A N 1
ATOM 1637 C CA . SER A 1 203 ? 16.977 -3.655 10.142 1.00 70.25 203 SER A CA 1
ATOM 1638 C C . SER A 1 203 ? 15.667 -3.639 9.354 1.00 70.25 203 SER A C 1
ATOM 1640 O O . SER A 1 203 ? 15.575 -4.366 8.366 1.00 70.25 203 SER A O 1
ATOM 1642 N N . ALA A 1 204 ? 14.700 -2.798 9.724 1.00 77.69 204 ALA A N 1
ATOM 1643 C CA . ALA A 1 204 ? 13.407 -2.677 9.060 1.00 77.69 204 ALA A CA 1
ATOM 1644 C C . ALA A 1 204 ? 13.171 -1.252 8.542 1.00 77.69 204 ALA A C 1
ATOM 1646 O O . ALA A 1 204 ? 13.542 -0.269 9.181 1.00 77.69 204 ALA A O 1
ATOM 1647 N N . LEU A 1 205 ? 12.511 -1.127 7.389 1.00 78.56 205 LEU A N 1
ATOM 1648 C CA . LEU A 1 205 ? 12.128 0.169 6.834 1.00 78.56 205 LEU A CA 1
ATOM 1649 C C . LEU A 1 205 ? 10.892 0.720 7.565 1.00 78.56 205 LEU A C 1
ATOM 1651 O O . LEU A 1 205 ? 9.838 0.072 7.554 1.00 78.56 205 LEU A O 1
ATOM 1655 N N . PRO A 1 206 ? 10.963 1.919 8.167 1.00 80.50 206 PRO A N 1
ATOM 1656 C CA . PRO A 1 206 ? 9.807 2.499 8.827 1.00 80.50 206 PRO A CA 1
ATOM 1657 C C . PRO A 1 206 ? 8.855 3.145 7.815 1.00 80.50 206 PRO A C 1
ATOM 1659 O O . PRO A 1 206 ? 9.245 4.010 7.030 1.00 80.50 206 PRO A O 1
ATOM 1662 N N . LEU A 1 207 ? 7.576 2.772 7.883 1.00 84.25 207 LEU A N 1
ATOM 1663 C CA . LEU A 1 207 ? 6.483 3.453 7.195 1.00 84.25 207 LEU A CA 1
ATOM 1664 C C . LEU A 1 207 ? 5.639 4.221 8.214 1.00 84.25 207 LEU A C 1
ATOM 1666 O O . LEU A 1 207 ? 4.809 3.655 8.928 1.00 84.25 207 LEU A O 1
ATOM 1670 N N . PHE A 1 208 ? 5.840 5.535 8.246 1.00 82.88 208 PHE A N 1
ATOM 1671 C CA . PHE A 1 208 ? 5.082 6.447 9.093 1.00 82.88 208 PHE A CA 1
ATOM 1672 C C . PHE A 1 208 ? 3.788 6.895 8.402 1.00 82.88 208 PHE A C 1
ATOM 1674 O O . PHE A 1 208 ? 3.814 7.528 7.341 1.00 82.88 208 PHE A O 1
ATOM 1681 N N . VAL A 1 209 ? 2.649 6.585 9.022 1.00 81.94 209 VAL A N 1
ATOM 1682 C CA . VAL A 1 209 ? 1.306 6.938 8.544 1.00 81.94 209 VAL A CA 1
ATOM 1683 C C . VAL A 1 209 ? 0.627 7.818 9.595 1.00 81.94 209 VAL A C 1
ATOM 1685 O O . VAL A 1 209 ? -0.105 7.300 10.442 1.00 81.94 209 VAL A O 1
ATOM 1688 N N . PRO A 1 210 ? 0.854 9.142 9.577 1.00 74.50 210 PRO A N 1
ATOM 1689 C CA . PRO A 1 210 ? 0.334 10.033 10.607 1.00 74.50 210 PRO A CA 1
ATOM 1690 C C . PRO A 1 210 ? -1.195 9.993 10.674 1.00 74.50 210 PRO A C 1
ATOM 1692 O O . PRO A 1 210 ? -1.889 9.972 9.652 1.00 74.50 210 PRO A O 1
ATOM 1695 N N . ALA A 1 211 ? -1.736 10.011 11.892 1.00 68.44 211 ALA A N 1
ATOM 1696 C CA . ALA A 1 211 ? -3.175 9.907 12.113 1.00 68.44 211 ALA A CA 1
ATOM 1697 C C . ALA A 1 211 ? -3.966 11.117 11.571 1.00 68.44 211 ALA A C 1
ATOM 1699 O O . ALA A 1 211 ? -5.133 10.961 11.213 1.00 68.44 211 ALA A O 1
ATOM 1700 N N . GLU A 1 212 ? -3.348 12.293 11.467 1.00 66.00 212 GLU A N 1
ATOM 1701 C CA . GLU A 1 212 ? -4.063 13.566 11.285 1.00 66.00 212 GLU A CA 1
ATOM 1702 C C . GLU A 1 212 ? -3.962 14.185 9.888 1.00 66.00 212 GLU A C 1
ATOM 1704 O O . GLU A 1 212 ? -4.789 15.025 9.542 1.00 66.00 212 GLU A O 1
ATOM 1709 N N . GLN A 1 213 ? -2.977 13.789 9.077 1.00 60.66 213 GLN A N 1
ATOM 1710 C CA . GLN A 1 213 ? -2.671 14.492 7.822 1.00 60.66 213 GLN A CA 1
ATOM 1711 C C . GLN A 1 213 ? -3.543 14.068 6.630 1.00 60.66 213 GLN A C 1
ATOM 1713 O O . GLN A 1 213 ? -3.649 14.828 5.675 1.00 60.66 213 GLN A O 1
ATOM 1718 N N . ASP A 1 214 ? -4.204 12.907 6.691 1.00 65.19 214 ASP A N 1
ATOM 1719 C CA . ASP A 1 214 ? -4.948 12.320 5.568 1.00 65.19 214 ASP A CA 1
ATOM 1720 C C . ASP A 1 214 ? -6.272 11.684 6.033 1.00 65.19 214 ASP A C 1
ATOM 1722 O O . ASP A 1 214 ? -6.355 11.142 7.141 1.00 65.19 214 ASP A O 1
ATOM 1726 N N . ASN A 1 215 ? -7.303 11.689 5.176 1.00 85.31 215 ASN A N 1
ATOM 1727 C CA . ASN A 1 215 ? -8.474 10.814 5.346 1.00 85.31 215 ASN A CA 1
ATOM 1728 C C . ASN A 1 215 ? -8.089 9.337 5.136 1.00 85.31 215 ASN A C 1
ATOM 1730 O O . ASN A 1 215 ? -6.986 9.036 4.673 1.00 85.31 215 ASN A O 1
ATOM 1734 N N . TRP A 1 216 ? -8.978 8.397 5.467 1.00 88.62 216 TRP A N 1
ATOM 1735 C CA . TRP A 1 216 ? -8.633 6.971 5.358 1.00 88.62 216 TRP A CA 1
ATOM 1736 C C . TRP A 1 216 ? -8.238 6.545 3.922 1.00 88.62 216 TRP A C 1
ATOM 1738 O O . TRP A 1 216 ? -7.362 5.697 3.766 1.00 88.62 216 TRP A O 1
ATOM 1748 N N . ILE A 1 217 ? -8.798 7.169 2.871 1.00 92.25 217 ILE A N 1
ATOM 1749 C CA . ILE A 1 217 ? -8.418 6.913 1.465 1.00 92.25 217 ILE A CA 1
ATOM 1750 C C . ILE A 1 217 ? -6.992 7.398 1.191 1.00 92.25 217 ILE A C 1
ATOM 1752 O O . ILE A 1 217 ? -6.203 6.683 0.576 1.00 92.25 217 ILE A O 1
ATOM 1756 N N . GLY A 1 218 ? -6.648 8.605 1.647 1.00 90.88 218 GLY A N 1
ATOM 1757 C CA . GLY A 1 218 ? -5.299 9.159 1.525 1.00 90.88 218 GLY A CA 1
ATOM 1758 C C . GLY A 1 218 ? -4.265 8.281 2.229 1.00 90.88 218 GLY A C 1
ATOM 1759 O O . GLY A 1 218 ? -3.238 7.948 1.640 1.00 90.88 218 GLY A O 1
ATOM 1760 N N . LYS A 1 219 ? -4.588 7.797 3.436 1.00 90.56 219 LYS A N 1
ATOM 1761 C CA . LYS A 1 219 ? -3.753 6.838 4.177 1.00 90.56 219 LYS A CA 1
ATOM 1762 C C . LYS A 1 219 ? -3.568 5.530 3.413 1.00 90.56 219 LYS A C 1
ATOM 1764 O O . LYS A 1 219 ? -2.437 5.071 3.269 1.00 90.56 219 LYS A O 1
ATOM 1769 N N . LEU A 1 220 ? -4.650 4.959 2.879 1.00 93.19 220 LEU A N 1
ATOM 1770 C CA . LEU A 1 220 ? -4.590 3.731 2.087 1.00 93.19 220 LEU A CA 1
ATOM 1771 C C . LEU A 1 220 ? -3.708 3.910 0.843 1.00 93.19 220 LEU A C 1
ATOM 1773 O O . LEU A 1 220 ? -2.847 3.073 0.589 1.00 93.19 220 LEU A O 1
ATOM 1777 N N . ARG A 1 221 ? -3.858 5.021 0.112 1.00 93.69 221 ARG A N 1
ATOM 1778 C CA . ARG A 1 221 ? -3.030 5.349 -1.062 1.00 93.69 221 ARG A CA 1
ATOM 1779 C C . ARG A 1 221 ? -1.561 5.549 -0.718 1.00 93.69 221 ARG A C 1
ATOM 1781 O O . ARG A 1 221 ? -0.707 5.066 -1.451 1.00 93.69 221 A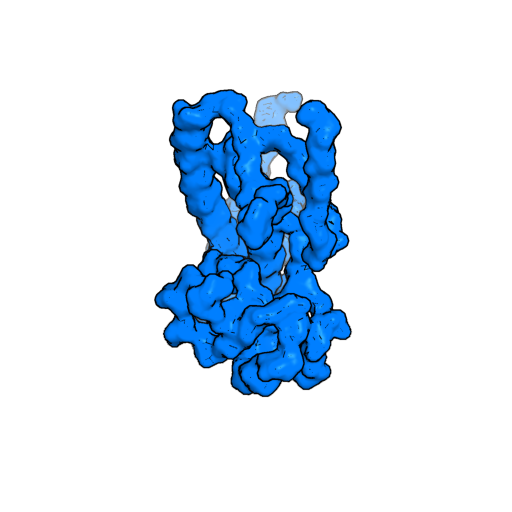RG A O 1
ATOM 1788 N N . ARG A 1 222 ? -1.258 6.205 0.405 1.00 89.38 222 ARG A N 1
ATOM 1789 C CA . ARG A 1 222 ? 0.118 6.369 0.893 1.00 89.38 222 ARG A CA 1
ATOM 1790 C C . ARG A 1 222 ? 0.768 5.016 1.177 1.00 89.38 222 ARG A C 1
ATOM 1792 O O . ARG A 1 222 ? 1.876 4.766 0.714 1.00 89.38 222 ARG A O 1
ATOM 1799 N N . ILE A 1 223 ? 0.066 4.140 1.899 1.00 90.62 223 ILE A N 1
ATOM 1800 C CA . ILE A 1 223 ? 0.545 2.782 2.188 1.00 90.62 223 ILE A CA 1
ATOM 1801 C C . ILE A 1 223 ? 0.705 1.992 0.885 1.00 90.62 223 ILE A C 1
ATOM 1803 O O . ILE A 1 223 ? 1.726 1.346 0.682 1.00 90.62 223 ILE A O 1
ATOM 1807 N N . ALA A 1 224 ? -0.266 2.078 -0.025 1.00 91.44 224 ALA A N 1
ATOM 1808 C CA . ALA A 1 224 ? -0.213 1.392 -1.309 1.00 91.44 224 ALA A CA 1
ATOM 1809 C C . ALA A 1 224 ? 0.968 1.843 -2.168 1.00 91.44 224 ALA A C 1
ATOM 1811 O O . ALA A 1 224 ? 1.638 0.995 -2.740 1.00 91.44 224 ALA A O 1
ATOM 1812 N N . SER A 1 225 ? 1.242 3.147 -2.216 1.00 87.38 225 SER A N 1
ATOM 1813 C CA . SER A 1 225 ? 2.369 3.695 -2.967 1.00 87.38 225 SER A CA 1
ATOM 1814 C C . SER A 1 225 ? 3.710 3.252 -2.389 1.00 87.38 225 SER A C 1
ATOM 1816 O O . SER A 1 225 ? 4.604 2.851 -3.127 1.00 87.38 225 SER A O 1
ATOM 1818 N N . PHE A 1 226 ? 3.832 3.221 -1.058 1.00 85.19 226 PHE A N 1
ATOM 1819 C CA . PHE A 1 226 ? 5.028 2.680 -0.411 1.00 85.19 226 PHE A CA 1
ATOM 1820 C C . PHE A 1 226 ? 5.233 1.184 -0.707 1.00 85.19 226 PHE A C 1
ATOM 1822 O O . PHE A 1 226 ? 6.366 0.723 -0.826 1.00 85.19 226 PHE A O 1
ATOM 1829 N N . LEU A 1 227 ? 4.142 0.423 -0.835 1.00 85.56 227 LEU A N 1
ATOM 1830 C CA . LEU A 1 227 ? 4.160 -1.030 -1.020 1.00 85.56 227 LEU A CA 1
ATOM 1831 C C . LEU A 1 227 ? 4.032 -1.490 -2.487 1.00 85.56 227 LEU A C 1
ATOM 1833 O O . LEU A 1 227 ? 3.939 -2.698 -2.712 1.00 85.56 227 LEU A O 1
ATOM 1837 N N . ASP A 1 228 ? 4.025 -0.579 -3.471 1.00 80.50 228 ASP A N 1
ATOM 1838 C CA . ASP A 1 228 ? 3.830 -0.885 -4.908 1.00 80.50 228 ASP A CA 1
ATOM 1839 C C . ASP A 1 228 ? 2.508 -1.668 -5.149 1.00 80.50 228 ASP A C 1
ATOM 1841 O O . ASP A 1 228 ? 2.470 -2.709 -5.816 1.00 80.50 228 ASP A O 1
ATOM 1845 N N . LYS A 1 229 ? 1.415 -1.217 -4.506 1.00 87.00 229 LYS A N 1
ATOM 1846 C CA . LYS A 1 229 ? 0.053 -1.802 -4.530 1.00 87.00 229 LYS A CA 1
ATOM 1847 C C . LYS A 1 229 ? -1.026 -0.830 -5.024 1.00 87.00 229 LYS A C 1
ATOM 1849 O O . LYS A 1 229 ? -2.201 -0.999 -4.693 1.00 87.00 229 LYS A O 1
ATOM 1854 N N . GLU A 1 230 ? -0.668 0.177 -5.808 1.00 91.19 230 GLU A N 1
ATOM 1855 C CA . GLU A 1 230 ? -1.566 1.243 -6.268 1.00 91.19 230 GLU A CA 1
ATOM 1856 C C . GLU A 1 230 ? -2.743 0.710 -7.091 1.00 91.19 230 GLU A C 1
ATOM 1858 O O . GLU A 1 230 ? -3.883 1.088 -6.840 1.00 91.19 230 GLU A O 1
ATOM 1863 N N . GLU A 1 231 ? -2.504 -0.227 -8.011 1.00 86.69 231 GLU A N 1
ATOM 1864 C CA . GLU A 1 231 ? -3.570 -0.825 -8.828 1.00 86.69 231 GLU A CA 1
ATOM 1865 C C . GLU A 1 231 ? -4.634 -1.507 -7.955 1.00 86.69 231 GLU A C 1
ATOM 1867 O O . GLU A 1 231 ? -5.835 -1.260 -8.085 1.00 86.69 231 GLU A O 1
ATOM 1872 N N . ARG A 1 232 ? -4.188 -2.316 -6.988 1.00 88.38 232 ARG A N 1
ATOM 1873 C CA . ARG A 1 232 ? -5.080 -2.990 -6.040 1.00 88.38 232 ARG A CA 1
ATOM 1874 C C . ARG A 1 232 ? -5.788 -2.004 -5.117 1.0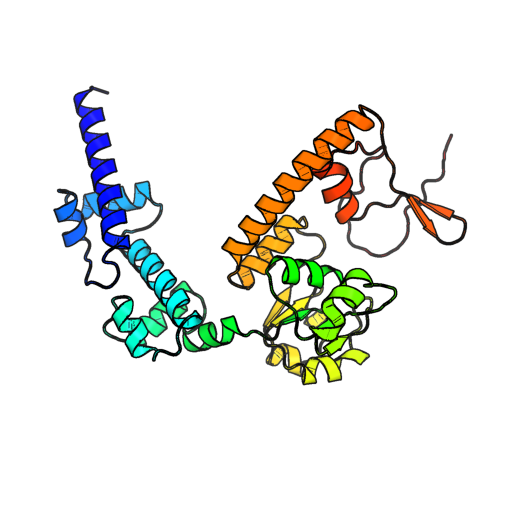0 88.38 232 ARG A C 1
ATOM 1876 O O . ARG A 1 232 ? -6.953 -2.213 -4.786 1.00 88.38 232 ARG A O 1
ATOM 1883 N N . CYS A 1 233 ? -5.087 -0.959 -4.692 1.00 96.06 233 CYS A N 1
ATOM 1884 C CA . CYS A 1 233 ? -5.644 0.118 -3.889 1.00 96.06 233 CYS A CA 1
ATOM 1885 C C . CYS A 1 233 ? -6.819 0.786 -4.609 1.00 96.06 233 CYS A C 1
ATOM 1887 O O . CYS A 1 233 ? -7.915 0.849 -4.053 1.00 96.06 233 CYS A O 1
ATOM 1889 N N . GLU A 1 234 ? -6.629 1.211 -5.860 1.00 97.56 234 GLU A N 1
ATOM 1890 C CA . GLU A 1 234 ? -7.687 1.869 -6.630 1.00 97.56 234 GLU A CA 1
ATOM 1891 C C . GLU A 1 234 ? -8.847 0.917 -6.943 1.00 97.56 234 GLU A C 1
ATOM 1893 O O . GLU A 1 234 ? -10.006 1.319 -6.829 1.00 97.56 234 GLU A O 1
ATOM 1898 N N . ALA A 1 235 ? -8.571 -0.360 -7.232 1.00 92.69 235 ALA A N 1
ATOM 1899 C CA . ALA A 1 235 ? -9.617 -1.369 -7.393 1.00 92.69 235 ALA A CA 1
ATOM 1900 C C . ALA A 1 235 ? -10.460 -1.539 -6.113 1.00 92.69 235 ALA A C 1
ATOM 1902 O O . ALA A 1 235 ? -11.692 -1.549 -6.170 1.00 92.69 235 ALA A O 1
ATOM 1903 N N . TRP A 1 236 ? -9.813 -1.620 -4.944 1.00 96.94 236 TRP A N 1
ATOM 1904 C CA . TRP A 1 236 ? -10.500 -1.735 -3.655 1.00 96.94 236 TRP A CA 1
ATOM 1905 C C . TRP A 1 236 ? -11.317 -0.476 -3.332 1.00 96.94 236 TRP A C 1
ATOM 1907 O O . TRP A 1 236 ? -12.475 -0.582 -2.928 1.00 96.94 236 TRP A O 1
ATOM 1917 N N . ILE A 1 237 ? -10.754 0.717 -3.562 1.00 97.62 237 ILE A N 1
ATOM 1918 C CA . ILE A 1 237 ? -11.450 2.001 -3.376 1.00 97.62 237 ILE A CA 1
ATOM 1919 C C . ILE A 1 237 ? -12.671 2.090 -4.296 1.00 97.62 237 ILE A C 1
ATOM 1921 O O . ILE A 1 237 ? -13.731 2.528 -3.851 1.00 97.62 237 ILE A O 1
ATOM 1925 N N . GLY A 1 238 ? -12.549 1.666 -5.556 1.00 97.38 238 GLY A N 1
ATOM 1926 C CA . GLY A 1 238 ? -13.662 1.622 -6.504 1.00 97.38 238 GLY A CA 1
ATOM 1927 C C . GLY A 1 238 ? -14.803 0.730 -6.012 1.00 97.38 238 GLY A C 1
ATOM 1928 O O . GLY A 1 238 ? -15.951 1.173 -5.957 1.00 97.38 238 GLY A O 1
ATOM 1929 N N . ALA A 1 239 ? -14.483 -0.489 -5.569 1.00 96.25 239 ALA A N 1
ATOM 1930 C CA . ALA A 1 239 ? -15.463 -1.419 -5.009 1.00 96.25 239 ALA A CA 1
ATOM 1931 C C . ALA A 1 239 ? -16.131 -0.875 -3.733 1.00 96.25 239 ALA A C 1
ATOM 1933 O O . ALA A 1 239 ? -17.351 -0.969 -3.580 1.00 96.25 239 ALA A O 1
ATOM 1934 N N . TYR A 1 240 ? -15.351 -0.263 -2.835 1.00 96.88 240 TYR A N 1
ATOM 1935 C CA . TYR A 1 240 ? -15.880 0.404 -1.646 1.00 96.88 240 TYR A CA 1
ATOM 1936 C C . TYR A 1 240 ? -16.851 1.527 -2.015 1.00 96.88 240 TYR A C 1
ATOM 1938 O O . TYR A 1 240 ? -17.963 1.551 -1.496 1.00 96.88 240 TYR A O 1
ATOM 1946 N N . ARG A 1 241 ? -16.456 2.438 -2.916 1.00 97.25 241 ARG A N 1
ATOM 1947 C CA . ARG A 1 241 ? -17.281 3.589 -3.315 1.00 97.25 241 ARG A CA 1
ATOM 1948 C C . ARG A 1 241 ? -18.597 3.139 -3.916 1.00 97.25 241 ARG A C 1
ATOM 1950 O O . ARG A 1 241 ? -19.637 3.626 -3.503 1.00 97.25 241 ARG A O 1
ATOM 1957 N N . HIS A 1 242 ? -18.557 2.141 -4.795 1.00 97.25 242 HIS A N 1
ATOM 1958 C CA . HIS A 1 242 ? -19.770 1.563 -5.355 1.00 97.25 242 HIS A CA 1
ATOM 1959 C C . HIS A 1 242 ? -20.722 1.055 -4.259 1.00 97.25 242 HIS A C 1
ATOM 1961 O O . HIS A 1 242 ? -21.911 1.367 -4.273 1.00 97.25 242 HIS A O 1
ATOM 1967 N N . LYS A 1 243 ? -20.202 0.325 -3.262 1.00 97.50 243 LYS A N 1
ATOM 1968 C CA . LYS A 1 243 ? -21.003 -0.156 -2.126 1.00 97.50 243 LYS A CA 1
ATOM 1969 C C . LYS A 1 243 ? -21.521 0.988 -1.245 1.00 97.50 243 LYS A C 1
ATOM 1971 O O . LYS A 1 243 ? -22.667 0.937 -0.803 1.00 97.50 243 LYS A O 1
ATOM 1976 N N . ALA A 1 244 ? -20.691 1.995 -0.986 1.00 96.69 244 ALA A N 1
ATOM 1977 C CA . ALA A 1 244 ? -21.054 3.161 -0.189 1.00 96.69 244 ALA A CA 1
ATOM 1978 C C . ALA A 1 244 ? -22.148 3.991 -0.872 1.00 96.69 244 ALA A C 1
ATOM 1980 O O . ALA A 1 244 ? -23.098 4.383 -0.206 1.00 96.69 244 ALA A O 1
ATOM 1981 N N . ASP A 1 245 ? -22.078 4.176 -2.192 1.00 97.31 245 ASP A N 1
ATOM 1982 C CA . ASP A 1 245 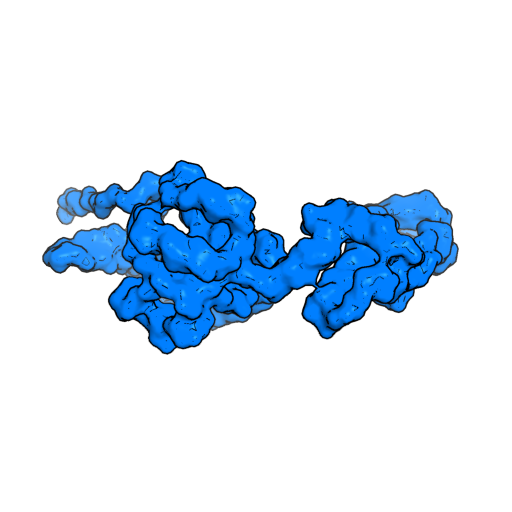? -23.082 4.905 -2.971 1.00 97.31 245 ASP A CA 1
ATOM 1983 C C . ASP A 1 245 ? -24.446 4.204 -2.947 1.00 97.31 245 ASP A C 1
ATOM 1985 O O . ASP A 1 245 ? -25.482 4.860 -2.838 1.00 97.31 245 ASP A O 1
ATOM 1989 N N . LEU A 1 246 ? -24.465 2.867 -3.021 1.00 96.94 246 LEU A N 1
ATOM 1990 C CA . LEU A 1 246 ? -25.698 2.091 -2.869 1.00 96.94 246 LEU A CA 1
ATOM 1991 C C . LEU A 1 246 ? -26.290 2.268 -1.466 1.00 96.94 246 LEU A C 1
ATOM 1993 O O . LEU A 1 246 ? -27.460 2.618 -1.335 1.00 96.94 246 LEU A O 1
ATOM 1997 N N . ALA A 1 247 ? -25.467 2.099 -0.428 1.00 97.31 247 ALA A N 1
ATOM 1998 C CA . ALA A 1 247 ? -25.901 2.257 0.958 1.00 97.31 247 ALA A CA 1
ATOM 1999 C C . ALA A 1 247 ? -26.380 3.685 1.260 1.00 97.31 247 ALA A C 1
ATOM 2001 O O . ALA A 1 247 ? -27.376 3.866 1.953 1.00 97.31 247 ALA A O 1
ATOM 2002 N N . ARG A 1 248 ? -25.715 4.700 0.702 1.00 96.56 248 ARG A N 1
ATOM 2003 C CA . ARG A 1 248 ? -26.097 6.107 0.831 1.00 96.56 248 ARG A CA 1
ATOM 2004 C C . ARG A 1 248 ? -27.511 6.362 0.320 1.00 96.56 248 ARG A C 1
ATOM 2006 O O . ARG A 1 248 ? -28.275 7.037 0.997 1.00 96.56 248 ARG A O 1
ATOM 2013 N N . ARG A 1 249 ? -27.885 5.804 -0.836 1.00 96.00 249 ARG A N 1
ATOM 2014 C CA . ARG A 1 249 ? -29.247 5.956 -1.384 1.00 96.00 249 ARG A CA 1
ATOM 2015 C C . ARG A 1 249 ? -30.302 5.375 -0.449 1.00 96.00 249 ARG A C 1
ATOM 2017 O O . ARG A 1 249 ? -31.365 5.968 -0.280 1.00 96.00 249 ARG A O 1
ATOM 2024 N N . ASP A 1 250 ? -30.010 4.228 0.161 1.00 96.00 250 ASP A N 1
ATOM 2025 C CA . ASP A 1 250 ? -30.903 3.622 1.149 1.00 96.00 250 ASP A CA 1
ATOM 2026 C C . ASP A 1 250 ? -31.000 4.457 2.425 1.00 96.00 250 ASP A C 1
ATOM 2028 O O . ASP A 1 250 ? -32.104 4.665 2.925 1.00 96.00 250 ASP A O 1
ATOM 2032 N N . VAL A 1 251 ? -29.875 4.982 2.917 1.00 95.62 251 VAL A N 1
ATOM 2033 C CA . VAL A 1 251 ? -29.848 5.902 4.060 1.00 95.62 251 VAL A CA 1
ATOM 2034 C C . VAL A 1 251 ? -30.679 7.147 3.756 1.00 95.62 251 VAL A C 1
ATOM 2036 O O . VAL A 1 251 ? -31.623 7.422 4.486 1.00 95.62 251 VAL A O 1
ATOM 2039 N N . GLU A 1 252 ? -30.411 7.848 2.652 1.00 94.19 252 GLU A N 1
ATOM 2040 C CA . GLU A 1 252 ? -31.130 9.068 2.259 1.00 94.19 252 GLU A CA 1
ATOM 2041 C C . GLU A 1 252 ? -32.643 8.829 2.135 1.00 94.19 252 GLU A C 1
ATOM 2043 O O . GLU A 1 252 ? -33.442 9.648 2.594 1.00 94.19 252 GLU A O 1
ATOM 2048 N N . ARG A 1 253 ? -33.049 7.681 1.575 1.00 95.44 253 ARG A N 1
ATOM 2049 C CA . ARG A 1 253 ? -34.459 7.282 1.468 1.00 95.44 253 ARG A CA 1
ATOM 2050 C C . ARG A 1 253 ? -35.121 7.067 2.831 1.00 95.44 253 ARG A C 1
ATOM 2052 O O . ARG A 1 253 ? -36.309 7.349 2.963 1.00 95.44 253 ARG A O 1
ATOM 2059 N N . LEU A 1 254 ? -34.391 6.537 3.811 1.00 95.06 254 LEU A N 1
ATOM 2060 C CA . LEU A 1 254 ? -34.919 6.215 5.140 1.00 95.06 254 LEU A CA 1
ATOM 2061 C C . LEU A 1 254 ? -34.884 7.406 6.102 1.00 95.06 254 LEU A C 1
ATOM 2063 O O . LEU A 1 254 ? -35.786 7.539 6.921 1.00 95.06 254 LEU A O 1
ATOM 2067 N N . THR A 1 255 ? -33.861 8.256 6.017 1.00 94.25 255 THR A N 1
ATOM 2068 C CA . THR A 1 255 ? -33.613 9.327 6.995 1.00 94.25 255 THR A CA 1
ATOM 2069 C C . THR A 1 255 ? -34.041 10.709 6.510 1.00 94.25 255 THR A C 1
ATOM 2071 O O . THR A 1 255 ? -34.216 11.625 7.311 1.00 94.25 255 THR A O 1
ATOM 2074 N N . GLY A 1 256 ? -34.168 10.919 5.196 1.00 90.69 256 GLY A N 1
ATOM 2075 C CA . GLY A 1 256 ? -34.515 12.220 4.627 1.00 90.69 256 GLY A CA 1
ATOM 2076 C C . GLY A 1 256 ? -33.584 13.344 5.103 1.00 90.69 256 GLY A C 1
ATOM 2077 O O . GLY A 1 256 ? -32.377 13.309 4.870 1.00 90.69 256 GLY A O 1
ATOM 2078 N N . LYS A 1 257 ? -34.155 14.362 5.764 1.00 89.75 257 LYS A N 1
ATOM 2079 C CA . LYS A 1 257 ? -33.433 15.548 6.271 1.00 89.75 257 LYS A CA 1
ATOM 2080 C C . LYS A 1 257 ? -33.126 15.497 7.771 1.00 89.75 257 LYS A C 1
ATOM 2082 O O . LYS A 1 257 ? -32.720 16.514 8.332 1.00 89.75 257 LYS A O 1
ATOM 2087 N N . GLU A 1 258 ? -33.342 14.359 8.425 1.00 94.94 258 GLU A N 1
ATOM 2088 C CA . GLU A 1 258 ? -33.018 14.211 9.843 1.00 94.94 258 GLU A CA 1
ATOM 2089 C C . GLU A 1 258 ? -31.522 14.409 10.099 1.00 94.94 258 GLU A C 1
ATOM 2091 O O . GLU A 1 258 ? -30.680 14.213 9.212 1.00 94.94 258 GLU A O 1
ATOM 2096 N N . THR A 1 259 ? -31.204 14.828 11.324 1.00 94.12 259 THR A N 1
ATOM 2097 C CA . THR A 1 259 ? -29.836 15.030 11.791 1.00 94.12 259 THR A CA 1
ATOM 2098 C C . THR A 1 259 ? -29.480 14.018 12.871 1.00 94.12 259 THR A C 1
ATOM 2100 O O . THR A 1 259 ? -30.318 13.580 13.655 1.00 94.12 259 THR A O 1
ATOM 2103 N N . PHE A 1 260 ? -28.208 13.637 12.906 1.00 93.88 260 PHE A N 1
ATOM 2104 C CA . PHE A 1 260 ? -27.711 12.519 13.692 1.00 93.88 260 PHE A CA 1
ATOM 2105 C C . PHE A 1 260 ? -26.546 12.942 14.572 1.00 93.88 260 PHE A C 1
ATOM 2107 O O . PHE A 1 260 ? -25.733 13.802 14.218 1.00 93.88 260 PHE A O 1
ATOM 2114 N N . VAL A 1 261 ? -26.454 12.299 15.734 1.00 91.75 261 VAL A N 1
ATOM 2115 C CA . VAL A 1 261 ? -25.374 12.505 16.688 1.00 91.75 261 VAL A CA 1
ATOM 2116 C C . VAL A 1 261 ? -24.759 11.170 17.080 1.00 91.75 261 VAL A C 1
ATOM 2118 O O . VAL A 1 261 ? -25.454 10.230 17.459 1.00 91.75 261 VAL A O 1
ATOM 2121 N N . ALA A 1 262 ? -23.436 11.083 16.994 1.00 88.94 262 ALA A N 1
ATOM 2122 C CA . ALA A 1 262 ? -22.694 9.945 17.502 1.00 88.94 262 ALA A CA 1
ATOM 2123 C C . ALA A 1 262 ? -22.335 10.190 18.972 1.00 88.94 262 ALA A C 1
ATOM 2125 O O . ALA A 1 262 ? -21.675 11.175 19.321 1.00 88.94 262 ALA A O 1
ATOM 2126 N N . LEU A 1 263 ? -22.786 9.281 19.835 1.00 90.12 263 LEU A N 1
ATOM 2127 C CA . LEU A 1 263 ? -22.565 9.335 21.275 1.00 90.12 263 LEU A CA 1
ATOM 2128 C C . LEU A 1 263 ? -21.681 8.171 21.714 1.00 90.12 263 LEU A C 1
ATOM 2130 O O . LEU A 1 263 ? -21.859 7.035 21.277 1.00 90.12 263 LEU A O 1
ATOM 2134 N N . ARG A 1 264 ? -20.743 8.453 22.617 1.00 87.69 264 ARG A N 1
ATOM 2135 C CA . ARG A 1 264 ? -19.983 7.443 23.348 1.00 87.69 264 ARG A CA 1
ATOM 2136 C C . ARG A 1 264 ? -20.470 7.407 24.788 1.00 87.69 264 ARG A C 1
ATOM 2138 O O . ARG A 1 264 ? -20.422 8.415 25.489 1.00 87.69 264 ARG A O 1
ATOM 2145 N N . LEU A 1 265 ? -20.909 6.228 25.207 1.00 90.06 265 LEU A N 1
ATOM 2146 C CA . LEU A 1 265 ? -21.220 5.912 26.593 1.00 90.06 265 LEU A CA 1
ATOM 2147 C C . LEU A 1 265 ? -19.931 5.553 27.327 1.00 90.06 265 LEU A C 1
ATOM 2149 O O . LEU A 1 265 ? -19.180 4.682 26.883 1.00 90.06 265 LEU A O 1
ATOM 2153 N N . TRP A 1 266 ? -19.670 6.226 28.440 1.00 84.19 266 TRP A N 1
ATOM 2154 C CA . TRP A 1 266 ? -18.580 5.870 29.338 1.00 84.19 266 TRP A CA 1
ATOM 2155 C C . TRP A 1 266 ? -19.057 5.994 30.782 1.00 84.19 266 TRP A C 1
ATOM 2157 O O . TRP A 1 266 ? -19.470 7.067 31.214 1.00 84.19 266 TRP A O 1
ATOM 2167 N N . GLY A 1 267 ? -19.070 4.875 31.512 1.00 88.81 267 GLY A N 1
ATOM 2168 C CA . GLY A 1 267 ? -19.777 4.800 32.791 1.00 88.81 267 GLY A CA 1
ATOM 2169 C C . GLY A 1 267 ? -21.256 5.159 32.612 1.00 88.81 267 GLY A C 1
ATOM 2170 O O . GLY A 1 267 ? -21.933 4.570 31.775 1.00 88.81 267 GLY A O 1
ATOM 2171 N N . ASN A 1 268 ? -21.723 6.157 33.364 1.00 90.75 268 ASN A N 1
ATOM 2172 C CA . ASN A 1 268 ? -23.099 6.664 33.305 1.00 90.75 268 ASN A CA 1
ATOM 2173 C C . ASN A 1 268 ? -23.240 7.988 32.529 1.00 90.75 268 ASN A C 1
ATOM 2175 O O . ASN A 1 268 ? -24.262 8.663 32.651 1.00 90.75 268 ASN A O 1
ATOM 2179 N N . THR A 1 269 ? -22.227 8.395 31.758 1.00 88.81 269 THR A N 1
ATOM 2180 C CA . THR A 1 269 ? -22.235 9.669 31.026 1.00 88.81 269 THR A CA 1
ATOM 2181 C C . THR A 1 269 ? -22.220 9.473 29.513 1.00 88.81 269 THR A C 1
ATOM 2183 O O . THR A 1 269 ? -21.513 8.619 28.971 1.00 88.81 269 THR A O 1
ATOM 2186 N N . PHE A 1 270 ? -22.998 10.310 28.820 1.00 88.94 270 PHE A N 1
ATOM 2187 C CA . PHE A 1 270 ? -22.963 10.440 27.367 1.00 88.94 270 PHE A CA 1
ATOM 2188 C C . PHE A 1 270 ? -21.964 11.520 26.963 1.00 88.94 270 PHE A C 1
ATOM 2190 O O . PHE A 1 270 ? -22.002 12.643 27.464 1.00 88.94 270 PHE A O 1
ATOM 2197 N N . HIS A 1 271 ? -21.101 11.191 26.010 1.00 85.38 271 HIS A N 1
ATOM 2198 C CA . HIS A 1 271 ? -20.171 12.134 25.406 1.00 85.38 271 HIS A CA 1
ATOM 2199 C C . HIS A 1 271 ? -20.416 12.212 23.906 1.00 85.38 271 HIS A C 1
ATOM 2201 O O . HIS A 1 271 ? -20.523 11.180 23.242 1.00 85.38 271 HIS A O 1
ATOM 2207 N N . LEU A 1 272 ? -20.441 13.426 23.356 1.00 86.38 272 LEU A N 1
ATOM 2208 C CA . LEU A 1 272 ? -20.342 13.603 21.910 1.00 86.38 272 LEU A CA 1
ATOM 2209 C C . LEU A 1 272 ? -19.040 12.976 21.423 1.00 86.38 272 LEU A C 1
ATOM 2211 O O . LEU A 1 272 ? -17.969 13.213 21.987 1.00 86.38 272 LEU A O 1
ATOM 2215 N N . TYR A 1 273 ? -19.134 12.167 20.377 1.00 84.19 273 TYR A N 1
ATOM 2216 C CA . TYR A 1 273 ? -18.002 11.411 19.880 1.00 84.19 273 TYR A CA 1
ATOM 2217 C C . TYR A 1 273 ? -17.945 11.472 18.362 1.00 84.19 273 TYR A C 1
ATOM 2219 O O . TYR A 1 273 ? -18.905 11.166 17.667 1.00 84.19 273 TYR A O 1
ATOM 2227 N N . CYS A 1 274 ? -16.799 11.879 17.827 1.00 84.06 274 CYS A N 1
ATOM 2228 C CA . CYS A 1 274 ? -16.578 11.916 16.389 1.00 84.06 274 CYS A CA 1
ATOM 2229 C C . CYS A 1 274 ? -15.120 11.592 16.095 1.00 84.06 274 CYS A C 1
ATOM 2231 O O . CYS A 1 274 ? -14.257 12.468 16.147 1.00 84.06 274 CYS A O 1
ATOM 2233 N N . ASN A 1 275 ? -14.838 10.324 15.810 1.00 84.19 275 ASN A N 1
ATOM 2234 C CA . ASN A 1 275 ? -13.539 9.937 15.278 1.00 84.19 275 ASN A CA 1
ATOM 2235 C C . ASN A 1 275 ? -13.522 10.081 13.747 1.00 84.19 275 ASN A C 1
ATOM 2237 O O . ASN A 1 275 ? -14.541 10.358 13.109 1.00 84.19 275 ASN A O 1
ATOM 2241 N N . GLN A 1 276 ? -12.350 9.879 13.148 1.00 81.75 276 GLN A N 1
ATOM 22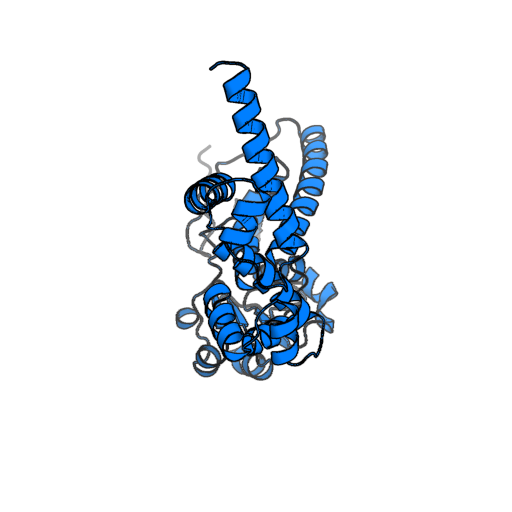42 C CA . GLN A 1 276 ? -12.195 9.983 11.701 1.00 81.75 276 GLN A CA 1
ATOM 2243 C C . GLN A 1 276 ? -13.084 8.995 10.934 1.00 81.75 276 GLN A C 1
ATOM 2245 O O . GLN A 1 276 ? -13.627 9.372 9.905 1.00 81.75 276 GLN A O 1
ATOM 2250 N N . GLY A 1 277 ? -13.286 7.776 11.444 1.00 84.94 277 GLY A N 1
ATOM 2251 C CA . GLY A 1 277 ? -14.154 6.782 10.809 1.00 84.94 277 GLY A CA 1
ATOM 2252 C C . GLY A 1 277 ? -15.614 7.231 10.742 1.00 84.94 277 GLY A C 1
ATOM 2253 O O . GLY A 1 277 ? -16.229 7.155 9.686 1.00 84.94 277 GLY A O 1
ATOM 2254 N N . ILE A 1 278 ? -16.154 7.776 11.833 1.00 89.12 278 ILE A N 1
ATOM 2255 C CA . ILE A 1 278 ? -17.513 8.334 11.866 1.00 89.12 278 ILE A CA 1
ATOM 2256 C C . ILE A 1 278 ? -17.616 9.522 10.906 1.00 89.12 278 ILE A C 1
ATOM 2258 O O . ILE A 1 278 ? -18.530 9.587 10.088 1.00 89.12 278 ILE A O 1
ATOM 2262 N N . ARG A 1 279 ? -16.649 10.443 10.956 1.00 88.81 279 ARG A N 1
ATOM 2263 C CA . ARG A 1 279 ? -16.636 11.621 10.082 1.00 88.81 279 ARG A CA 1
ATOM 2264 C C . ARG A 1 279 ? -16.602 11.239 8.600 1.00 88.81 279 ARG A C 1
ATOM 2266 O O . ARG A 1 279 ? -17.390 11.752 7.812 1.00 88.81 279 ARG A O 1
ATOM 2273 N N . ASP A 1 280 ? -15.677 10.360 8.237 1.00 89.62 280 ASP A N 1
ATOM 2274 C CA . ASP A 1 280 ? -15.399 10.001 6.853 1.00 89.62 280 ASP A CA 1
ATOM 2275 C C . ASP A 1 280 ? -16.428 9.021 6.286 1.00 89.62 280 ASP A C 1
ATOM 2277 O O . ASP A 1 280 ? -16.850 9.188 5.151 1.00 89.62 280 ASP A O 1
ATOM 2281 N N . VAL A 1 281 ? -16.840 8.007 7.047 1.00 92.62 281 VAL A N 1
ATOM 2282 C CA . VAL A 1 281 ? -17.725 6.951 6.538 1.00 92.62 281 VAL A CA 1
ATOM 2283 C C . VAL A 1 281 ? -19.184 7.278 6.823 1.00 92.62 281 VAL A C 1
ATOM 2285 O O . VAL A 1 281 ? -19.991 7.296 5.903 1.00 92.62 281 VAL A O 1
ATOM 2288 N N . VAL A 1 282 ? -19.538 7.561 8.079 1.00 93.62 282 VAL A N 1
ATOM 2289 C CA . VAL A 1 282 ? -20.945 7.727 8.485 1.00 93.62 282 VAL A CA 1
ATOM 2290 C C . VAL A 1 282 ? -21.518 9.043 7.960 1.00 93.62 282 VAL A C 1
ATOM 2292 O O . VAL A 1 282 ? -22.562 9.043 7.316 1.00 93.62 282 VAL A O 1
ATOM 2295 N N . TYR A 1 283 ? -20.836 10.166 8.190 1.00 92.50 283 TYR A N 1
ATOM 2296 C CA . TYR A 1 283 ? -21.364 11.465 7.763 1.00 92.50 283 TYR A CA 1
ATOM 2297 C C . TYR A 1 283 ? -21.043 11.790 6.302 1.00 92.50 283 TYR A C 1
ATOM 2299 O O . TYR A 1 283 ? -21.920 12.228 5.563 1.00 92.50 283 TYR A O 1
ATOM 2307 N N . ARG A 1 284 ? -19.798 11.578 5.852 1.00 91.69 284 ARG A N 1
ATOM 2308 C CA . ARG A 1 284 ? -19.407 11.943 4.481 1.00 91.69 284 ARG A CA 1
ATOM 2309 C C . ARG A 1 284 ? -19.845 10.907 3.445 1.00 91.69 284 ARG A C 1
ATOM 2311 O O . ARG A 1 284 ? -20.562 11.274 2.514 1.00 91.69 284 ARG A O 1
ATOM 2318 N N . ASP A 1 285 ? -19.408 9.655 3.574 1.00 94.75 285 ASP A N 1
ATOM 2319 C CA . ASP A 1 285 ? -19.620 8.652 2.521 1.00 94.75 285 ASP A CA 1
ATOM 2320 C C . ASP A 1 285 ? -21.085 8.152 2.500 1.00 94.75 285 ASP A C 1
ATOM 2322 O O . ASP A 1 285 ? -21.723 8.196 1.449 1.00 94.75 285 ASP A O 1
ATOM 2326 N N . LEU A 1 286 ? -21.658 7.780 3.655 1.00 95.31 286 LEU A N 1
ATOM 2327 C CA . LEU A 1 286 ? -23.064 7.351 3.789 1.00 95.31 286 LEU A CA 1
ATOM 2328 C C . LEU A 1 286 ? -24.076 8.508 3.811 1.00 95.31 286 LEU A C 1
ATOM 2330 O O . LEU A 1 286 ? -25.270 8.265 3.671 1.00 95.31 286 LEU A O 1
ATOM 2334 N N . GLY A 1 287 ? -23.619 9.752 3.973 1.00 93.31 287 GLY A N 1
ATOM 2335 C CA . GLY A 1 287 ? -24.457 10.943 3.819 1.00 93.31 287 GLY A CA 1
ATOM 2336 C C . GLY A 1 287 ? -25.383 11.275 4.993 1.00 93.31 287 GLY A C 1
ATOM 2337 O O . GLY A 1 287 ? -26.314 12.053 4.799 1.00 93.31 287 GLY A O 1
ATOM 2338 N N . LEU A 1 288 ? -25.161 10.738 6.201 1.00 94.19 288 LEU A N 1
ATOM 2339 C CA . LEU A 1 288 ? -25.948 11.164 7.365 1.00 94.19 288 LEU A CA 1
ATOM 2340 C C . LEU A 1 288 ? -25.619 12.619 7.733 1.00 94.19 288 LEU A C 1
ATOM 2342 O O . LEU A 1 288 ? -24.451 12.985 7.875 1.00 94.19 288 LEU A O 1
ATOM 2346 N N . ASN A 1 289 ? -26.647 13.439 7.959 1.00 91.62 289 ASN A N 1
ATOM 2347 C CA . ASN A 1 289 ? -26.458 14.839 8.338 1.00 91.62 289 ASN A CA 1
ATOM 2348 C C . ASN A 1 289 ? -26.057 14.937 9.819 1.00 91.62 289 ASN A C 1
ATOM 2350 O O . ASN A 1 289 ? -26.829 14.508 10.674 1.00 91.62 289 ASN A O 1
ATOM 2354 N N . PRO A 1 290 ? -24.896 15.506 10.178 1.00 91.81 290 PRO A N 1
ATOM 2355 C CA . PRO A 1 290 ? -24.529 15.661 11.579 1.00 91.81 290 PRO A CA 1
ATOM 2356 C C . PRO A 1 290 ? -25.318 16.804 12.240 1.00 91.81 290 PRO A C 1
ATOM 2358 O O . PRO A 1 290 ? -25.463 17.884 11.672 1.00 91.81 290 PRO A O 1
ATOM 2361 N N . ALA A 1 291 ? -25.776 16.597 13.478 1.00 89.12 291 ALA A N 1
ATOM 2362 C CA . ALA A 1 291 ? -26.464 17.615 14.287 1.00 89.12 291 ALA A CA 1
ATOM 2363 C C . ALA A 1 291 ? -25.514 18.659 14.924 1.00 89.12 291 ALA A C 1
ATOM 2365 O O . ALA A 1 291 ? -25.945 19.530 15.674 1.00 89.12 291 ALA A O 1
ATOM 2366 N N . TYR A 1 292 ? -24.210 18.554 14.666 1.00 81.25 292 TYR A N 1
ATOM 2367 C CA . TYR A 1 292 ? -23.152 19.400 15.218 1.00 81.25 292 TYR A CA 1
ATOM 2368 C C . TYR A 1 292 ? -22.043 19.579 14.184 1.00 81.25 292 TYR A C 1
ATOM 2370 O O . TYR A 1 292 ? -21.837 18.717 13.331 1.00 81.25 292 TYR A O 1
ATOM 2378 N N . SER A 1 293 ? -21.277 20.664 14.292 1.00 73.00 293 SER A N 1
ATOM 2379 C CA . SER A 1 293 ? -20.039 20.818 13.525 1.00 73.00 293 SER A CA 1
ATOM 2380 C C . SER A 1 293 ? -19.005 19.818 14.048 1.00 73.00 293 SER A C 1
ATOM 2382 O O . SER A 1 293 ? -18.572 19.958 15.197 1.00 73.00 293 SER A O 1
ATOM 2384 N N . PRO A 1 294 ? -18.583 18.808 13.261 1.00 62.19 294 PRO A N 1
ATOM 2385 C CA . PRO A 1 294 ? -17.568 17.870 13.714 1.00 62.19 294 PRO A CA 1
ATOM 2386 C C . PRO A 1 294 ? -16.291 18.646 14.061 1.00 62.19 294 PRO A C 1
ATOM 2388 O O . PRO A 1 294 ? -15.873 19.490 13.262 1.00 62.19 294 PRO A O 1
ATOM 2391 N N . PRO A 1 295 ? -15.650 18.388 15.215 1.00 58.19 295 PRO A N 1
ATOM 2392 C CA . PRO A 1 295 ? -14.414 19.073 15.574 1.00 58.19 295 PRO A CA 1
ATOM 2393 C C . PRO A 1 295 ? -13.372 18.882 14.466 1.00 58.19 295 PRO A C 1
ATOM 2395 O O . PRO A 1 295 ? -13.275 17.795 13.880 1.00 58.19 295 PRO A O 1
ATOM 2398 N N . LYS A 1 296 ? -12.608 19.942 14.160 1.00 52.97 296 LYS A N 1
ATOM 2399 C CA . LYS A 1 296 ? -11.445 19.860 13.261 1.00 52.97 296 LYS A CA 1
ATOM 2400 C C . LYS A 1 296 ? -10.460 18.817 13.816 1.00 52.97 296 LYS A C 1
ATOM 2402 O O . LYS A 1 296 ? -10.451 18.604 15.026 1.00 52.97 296 LYS A O 1
ATOM 2407 N N . PRO A 1 297 ? -9.672 18.126 12.973 1.00 48.34 297 PRO A N 1
ATOM 2408 C CA . PRO A 1 297 ? -8.646 17.212 13.466 1.00 48.34 297 PRO A CA 1
ATOM 2409 C C . PRO A 1 297 ? -7.674 17.999 14.352 1.00 48.34 297 PRO A C 1
ATOM 2411 O O . PRO A 1 297 ? -6.921 18.831 13.859 1.00 48.34 297 PRO A O 1
ATOM 2414 N N . THR A 1 298 ? -7.755 17.792 15.662 1.00 40.56 298 THR A N 1
ATOM 2415 C CA . THR A 1 298 ? -6.785 18.293 16.632 1.00 40.56 298 THR A CA 1
ATOM 2416 C C . THR A 1 298 ? -6.123 17.101 17.290 1.00 40.56 298 THR A C 1
ATOM 2418 O O . THR A 1 298 ? -6.807 16.169 17.724 1.00 40.56 298 THR A O 1
ATOM 2421 N N . SER A 1 299 ? -4.799 17.163 17.351 1.00 38.50 299 SER A N 1
ATOM 2422 C CA . SER A 1 299 ? -3.935 16.251 18.075 1.00 38.50 299 SER A CA 1
ATOM 2423 C C . SER A 1 299 ? -4.299 16.210 19.543 1.00 38.50 299 SER A C 1
ATOM 2425 O O . SER A 1 299 ? -4.099 17.175 20.272 1.00 38.50 299 SER A O 1
ATOM 2427 N N . THR A 1 300 ? -4.915 15.107 19.958 1.00 32.72 300 THR A N 1
ATOM 2428 C CA . THR A 1 300 ? -4.713 14.412 21.239 1.00 32.72 300 THR A CA 1
ATOM 2429 C C . THR A 1 300 ? -5.860 13.437 21.471 1.00 32.72 300 THR A C 1
ATOM 2431 O O . THR A 1 300 ? -7.036 13.789 21.562 1.00 32.72 300 THR A O 1
ATOM 2434 N N . THR A 1 301 ? -5.498 12.178 21.670 1.00 42.19 301 THR A N 1
ATOM 2435 C CA . THR A 1 301 ? -6.194 11.267 22.576 1.00 42.19 301 THR A CA 1
ATOM 2436 C C . THR A 1 301 ? -6.124 11.834 23.999 1.00 42.19 301 THR A C 1
ATOM 2438 O O . THR A 1 301 ? -5.404 11.318 24.843 1.00 42.19 301 THR A O 1
ATOM 2441 N N . SER A 1 302 ? -6.841 12.919 24.317 1.00 33.50 302 SER A N 1
ATOM 2442 C CA . SER A 1 302 ? -7.120 13.259 25.721 1.00 33.50 302 SER A CA 1
ATOM 2443 C C . SER A 1 302 ? -8.330 14.183 25.898 1.00 33.50 302 SER A C 1
ATOM 2445 O O . SER A 1 302 ? -8.298 15.366 25.587 1.00 33.50 302 SER A O 1
ATOM 2447 N N . ARG A 1 303 ? -9.342 13.607 26.555 1.00 30.80 303 ARG A N 1
ATOM 2448 C CA . ARG A 1 303 ? -10.539 14.187 27.191 1.00 30.80 303 ARG A CA 1
ATOM 2449 C C . ARG A 1 303 ? -11.735 14.579 26.301 1.00 30.80 303 ARG A C 1
ATOM 2451 O O . ARG A 1 303 ? -11.598 15.352 25.359 1.00 30.80 303 ARG A O 1
ATOM 2458 N N . PRO A 1 304 ? -12.950 14.094 26.649 1.00 32.16 304 PRO A N 1
ATOM 2459 C CA . PRO A 1 304 ? -14.187 14.563 26.039 1.00 32.16 304 PRO A CA 1
ATOM 2460 C C . PRO A 1 304 ? -14.358 16.064 26.273 1.00 32.16 304 PRO A C 1
ATOM 2462 O O . PRO A 1 304 ? -14.231 16.539 27.404 1.00 32.16 304 PRO A O 1
ATOM 2465 N N . THR A 1 305 ? -14.711 16.804 25.227 1.00 34.41 305 THR A N 1
ATOM 2466 C CA . THR A 1 305 ? -15.202 18.174 25.371 1.00 34.41 305 THR A CA 1
ATOM 2467 C C . THR A 1 305 ? -16.563 18.116 26.068 1.00 34.41 305 THR A C 1
ATOM 2469 O O . THR A 1 305 ? -17.550 17.663 25.489 1.00 34.41 305 THR A O 1
ATOM 2472 N N . LEU A 1 306 ? -16.614 18.521 27.339 1.00 33.66 306 LEU A N 1
ATOM 2473 C CA . LEU A 1 306 ? -17.868 18.729 28.060 1.00 33.66 306 LEU A CA 1
ATOM 2474 C C . LEU A 1 306 ? -18.563 19.954 27.462 1.00 33.66 306 LEU A C 1
ATOM 2476 O O . LEU A 1 306 ? -18.130 21.082 27.686 1.00 33.66 306 LEU A O 1
ATOM 2480 N N . LEU A 1 307 ? -19.655 19.743 26.733 1.00 38.25 307 LEU A N 1
ATOM 2481 C CA . LEU A 1 307 ? -20.639 20.799 26.534 1.00 38.25 307 LEU A CA 1
ATOM 2482 C C . LEU A 1 307 ? -21.536 20.802 27.771 1.00 38.25 307 LEU A C 1
ATOM 2484 O O . LEU A 1 307 ? -22.349 19.901 27.962 1.00 38.25 307 LEU A O 1
ATOM 2488 N N . ARG A 1 308 ? -21.352 21.798 28.644 1.00 29.19 308 ARG A N 1
ATOM 2489 C CA . ARG A 1 308 ? -22.406 22.164 29.596 1.00 29.19 308 ARG A CA 1
ATOM 2490 C C . ARG A 1 308 ? -23.576 22.669 28.759 1.00 29.19 308 ARG A C 1
ATOM 2492 O O . ARG A 1 308 ? -23.374 23.593 27.972 1.00 29.19 308 ARG A O 1
ATOM 2499 N N . SER A 1 309 ? -24.762 22.074 28.897 1.00 27.66 309 SER A N 1
ATOM 2500 C CA . SER A 1 309 ? -25.951 22.713 28.342 1.00 27.66 309 SER A CA 1
ATOM 2501 C C . SER A 1 309 ? -26.174 24.011 29.115 1.00 27.66 309 SER A C 1
ATOM 2503 O O . SER A 1 309 ? -26.329 24.027 30.335 1.00 27.66 309 SER A O 1
ATOM 2505 N N . THR A 1 310 ? -26.093 25.126 28.406 1.00 33.91 310 THR A N 1
ATOM 2506 C CA . THR A 1 310 ? -26.822 26.333 28.776 1.00 33.91 310 THR A CA 1
ATOM 2507 C C . THR A 1 310 ? -28.085 26.315 27.932 1.00 33.91 310 THR A C 1
ATOM 2509 O O . THR A 1 310 ? -27.995 26.466 26.712 1.00 33.91 310 THR A O 1
ATOM 2512 N N . GLY A 1 311 ? -29.220 26.061 28.579 1.00 31.33 311 GLY A N 1
ATOM 2513 C CA . GLY A 1 311 ? -30.534 25.907 27.959 1.00 31.33 311 GLY A CA 1
ATOM 2514 C C . GLY A 1 311 ? -31.324 24.831 28.668 1.00 31.33 311 GLY A C 1
ATOM 2515 O O . GLY A 1 311 ? -31.008 23.650 28.409 1.00 31.33 311 GLY A O 1
#

Foldseek 3Di:
DDPVVVVVVVLLVVLLVVLLVVLLVPLLADDDLCNSCVSSVHDSVVSQVVNCVVPVDGPVVSSLVSLLVQLLVCLAPHPDDLCVSCNSRNHNDSVVVQVSNCVVVVHGSVVSSVLNVFQEEEEALVVQVLCVLLVHHHLEYADDCPPNVVCNVPPVVPRNAHAHHDPLACVVVQVSVVVSQGQEYEYQDDCVVSPHDPVCVVRHHYDHQHQAPDQPLRSSCSVCVVSVRNVSSVVSVVVVLVVLVVLLVVCCVVQPPDADFDWDDDPNDTFGDDDSCCVCRVCNSSPHHHPDDPDRDDDDPDDGDDDDDPD